Protein AF-A0A820A9I8-F1 (afdb_monomer_lite)

Radius of gyration: 31.49 Å; chains: 1; bounding box: 69×75×96 Å

pLDDT: mean 70.03, std 14.05, range [35.38, 93.06]

Sequence (244 aa):
MVSSTYNSNSTPLSVFRNYHQLVPNSFSSVFLNIISSPTSLTLMNDMDNLLIFNLTPPGFFPPITDTGSVPLITSEEACLLGMYKDQYGINDCILCPTGTKNLGNSSIKCLSGPSCEEELYNLKKFNAFQSFSKNGNILAQTLYVGLSLTKVINETVPMKGEESNYSGIYIFTSKIKSDNLYVSKDQYIQSTSMETVLKIDIDETPFYIKTVQQPIARYAQIIFRTILFTIVCLEIFGVVFLLC

Secondary structure (DSSP, 8-state):
------------S---SS---PPPTTS-S-EEEEEE-SSEEEEEETTS-EEEEEPBPTTEE------SSSSEEPPPEEPPTTEE--S-BSSPPEEPPTT-B--STT--S-B--PPP-SSS--------------TT-EE-SEEEEEEEEEEEEEEE--SSSSPPEEEEEEEEEEE--HHHHEE-HHHHHT------EEEEEEEEEEEEEEEEE--SS-HHHHHHHHHHHHHHHHHHHHHHHHH-

Structure (mmCIF, N/CA/C/O backbone):
data_AF-A0A820A9I8-F1
#
_entry.id   AF-A0A820A9I8-F1
#
loop_
_atom_site.group_PDB
_atom_site.id
_atom_site.type_symbol
_atom_site.label_atom_id
_atom_site.label_alt_id
_atom_site.label_comp_id
_atom_site.label_asym_id
_atom_site.label_entity_id
_atom_site.label_seq_id
_atom_site.pdbx_PDB_ins_code
_atom_site.Cartn_x
_atom_site.Cartn_y
_atom_site.Cartn_z
_atom_site.occupancy
_atom_site.B_iso_or_equiv
_atom_site.auth_seq_id
_atom_site.auth_comp_id
_atom_site.auth_asym_id
_atom_site.auth_atom_id
_atom_site.pdbx_PDB_model_num
ATOM 1 N N . MET A 1 1 ? -26.306 53.604 11.823 1.00 42.06 1 MET A N 1
ATOM 2 C CA . MET A 1 1 ? -26.182 52.380 12.650 1.00 42.06 1 MET A CA 1
ATOM 3 C C . MET A 1 1 ? -27.485 51.619 12.447 1.00 42.06 1 MET A C 1
ATOM 5 O O . MET A 1 1 ? -28.507 52.148 12.835 1.00 42.06 1 MET A O 1
ATOM 9 N N . VAL A 1 2 ? -27.572 50.575 11.626 1.00 40.09 2 VAL A N 1
ATOM 10 C CA . VAL A 1 2 ? -27.029 49.230 11.857 1.00 40.09 2 VAL A CA 1
ATOM 11 C C . VAL A 1 2 ? -26.505 48.667 10.533 1.00 40.09 2 VAL A C 1
ATOM 13 O O . VAL A 1 2 ? -27.246 48.497 9.573 1.00 40.09 2 VAL A O 1
ATOM 16 N N . SER A 1 3 ? -25.200 48.417 10.497 1.00 42.34 3 SER A N 1
ATOM 17 C CA . SER A 1 3 ? -24.522 47.640 9.466 1.00 42.34 3 SER A CA 1
ATOM 18 C C . SER A 1 3 ? -24.405 46.213 9.988 1.00 42.34 3 SER A C 1
ATOM 20 O O . SER A 1 3 ? -23.755 46.004 11.009 1.00 42.34 3 SER A O 1
ATOM 22 N N . SER A 1 4 ? -24.977 45.243 9.285 1.00 42.31 4 SER A N 1
ATOM 23 C CA . SER A 1 4 ? -24.312 43.952 9.086 1.00 42.31 4 SER A CA 1
ATOM 24 C C . SER A 1 4 ? -24.877 43.296 7.832 1.00 42.31 4 SER A C 1
ATOM 26 O O . SER A 1 4 ? -25.853 42.553 7.834 1.00 42.31 4 SER A O 1
ATOM 28 N N . THR A 1 5 ? -24.250 43.635 6.713 1.00 39.62 5 THR A N 1
ATOM 29 C CA . THR A 1 5 ? -24.183 42.799 5.522 1.00 39.62 5 THR A CA 1
ATOM 30 C C . THR A 1 5 ? -23.679 41.420 5.956 1.00 39.62 5 THR A C 1
ATOM 32 O O . THR A 1 5 ? -22.494 41.251 6.242 1.00 39.62 5 THR A O 1
ATOM 35 N N . TYR A 1 6 ? -24.576 40.435 6.045 1.00 35.38 6 TYR A N 1
ATOM 36 C CA . TYR A 1 6 ? -24.199 39.029 6.180 1.00 35.38 6 TYR A CA 1
ATOM 37 C C . TYR A 1 6 ? -23.554 38.584 4.867 1.00 35.38 6 TYR A C 1
ATOM 39 O O . TYR A 1 6 ? -24.211 38.081 3.960 1.00 35.38 6 TYR A O 1
ATOM 47 N N . ASN A 1 7 ? -22.251 38.820 4.749 1.00 38.31 7 ASN A N 1
ATOM 48 C CA . ASN A 1 7 ? -21.443 38.221 3.705 1.00 38.31 7 ASN A CA 1
ATOM 49 C C . ASN A 1 7 ? -21.159 36.773 4.125 1.00 38.31 7 ASN A C 1
ATOM 51 O O . ASN A 1 7 ? -20.200 36.493 4.845 1.00 38.31 7 ASN A O 1
ATOM 55 N N . SER A 1 8 ? -22.067 35.869 3.757 1.00 36.50 8 SER A N 1
ATOM 56 C CA . SER A 1 8 ? -21.919 34.430 3.969 1.00 36.50 8 SER A CA 1
ATOM 57 C C . SER A 1 8 ? -20.862 33.899 3.001 1.00 36.50 8 SER A C 1
ATOM 59 O O . SER A 1 8 ? -21.173 33.356 1.943 1.00 36.50 8 SER A O 1
ATOM 61 N N . ASN A 1 9 ? -19.588 34.083 3.345 1.00 37.53 9 ASN A N 1
ATOM 62 C CA . ASN A 1 9 ? -18.491 33.373 2.697 1.00 37.53 9 ASN A CA 1
ATOM 63 C C . ASN A 1 9 ? -18.489 31.921 3.198 1.00 37.53 9 ASN A C 1
ATOM 65 O O . ASN A 1 9 ? -17.630 31.522 3.981 1.00 37.53 9 ASN A O 1
ATOM 69 N N . SER A 1 10 ? -19.477 31.124 2.785 1.00 45.94 10 SER A N 1
ATOM 70 C CA . SER A 1 10 ? -19.445 29.682 3.003 1.00 45.94 10 SER A CA 1
ATOM 71 C C . SER A 1 10 ? -18.506 29.062 1.975 1.00 45.94 10 SER A C 1
ATOM 73 O O . SER A 1 10 ? -18.832 28.967 0.791 1.00 45.94 10 SER A O 1
ATOM 75 N N . THR A 1 11 ? -17.325 28.641 2.413 1.00 46.56 11 THR A N 1
ATOM 76 C CA . THR A 1 11 ? -16.492 27.738 1.619 1.00 46.56 11 THR A CA 1
ATOM 77 C C . THR A 1 11 ? -17.181 26.374 1.562 1.00 46.56 11 THR A C 1
ATOM 79 O O . THR A 1 11 ? -17.516 25.838 2.623 1.00 46.56 11 THR A O 1
ATOM 82 N N . PRO A 1 12 ? -17.418 25.800 0.372 1.00 43.22 12 PRO A N 1
ATOM 83 C CA . PRO A 1 12 ? -18.022 24.479 0.265 1.00 43.22 12 PRO A CA 1
ATOM 84 C C . PRO A 1 12 ? -17.129 23.443 0.961 1.00 43.22 12 PRO A C 1
ATOM 86 O O . PRO A 1 12 ? -15.943 23.344 0.654 1.00 43.22 12 PRO A O 1
ATOM 89 N N . LEU A 1 13 ? -17.706 22.666 1.886 1.00 46.16 13 LEU A N 1
ATOM 90 C CA . LEU A 1 13 ? -17.025 21.562 2.585 1.00 46.16 13 LEU A CA 1
ATOM 91 C C . LEU A 1 13 ? -16.529 20.476 1.616 1.00 46.16 13 LEU A C 1
ATOM 93 O O . LEU A 1 13 ? -15.596 19.746 1.931 1.00 46.16 13 LEU A O 1
ATOM 97 N N . SER A 1 14 ? -17.137 20.376 0.430 1.00 44.81 14 SER A N 1
ATOM 98 C CA . SER A 1 14 ? -16.640 19.568 -0.683 1.00 44.81 14 SER A CA 1
ATOM 99 C C . SER A 1 14 ? -17.169 20.102 -2.020 1.00 44.81 14 SER A C 1
ATOM 101 O O . SER A 1 14 ? -18.282 20.623 -2.096 1.00 44.81 14 SER A O 1
ATOM 103 N N . VAL A 1 15 ? -16.362 19.998 -3.080 1.00 45.25 15 VAL A N 1
ATOM 104 C CA . VAL A 1 15 ? -16.750 20.338 -4.459 1.00 45.25 15 VAL A CA 1
ATOM 105 C C . VAL A 1 15 ? -16.700 19.058 -5.286 1.00 45.25 15 VAL A C 1
ATOM 107 O O . VAL A 1 15 ? -15.626 18.513 -5.535 1.00 45.25 15 VAL A O 1
ATOM 110 N N . PHE A 1 16 ? -17.863 18.568 -5.711 1.00 45.34 16 PHE A N 1
ATOM 111 C CA . PHE A 1 16 ? -17.977 17.333 -6.484 1.00 45.34 16 PHE A CA 1
ATOM 112 C C . PHE A 1 16 ? -17.624 17.589 -7.954 1.00 45.34 16 PHE A C 1
ATOM 114 O O . PHE A 1 16 ? -18.401 18.199 -8.686 1.00 45.34 16 PHE A O 1
ATOM 121 N N . ARG A 1 17 ? -16.468 17.107 -8.426 1.00 38.94 17 ARG A N 1
ATOM 122 C CA . ARG A 1 17 ? -16.218 16.965 -9.871 1.00 38.94 17 ARG A CA 1
ATOM 123 C C . ARG A 1 17 ? -16.546 15.535 -10.284 1.00 38.94 17 ARG A C 1
ATOM 125 O O . ARG A 1 17 ? -15.796 14.636 -9.929 1.00 38.94 17 ARG A O 1
ATOM 132 N N . ASN A 1 18 ? -17.641 15.350 -11.029 1.00 40.25 18 ASN A N 1
ATOM 133 C CA . ASN A 1 18 ? -18.050 14.073 -11.637 1.00 40.25 18 ASN A CA 1
ATOM 134 C C . ASN A 1 18 ? -17.952 12.876 -10.676 1.00 40.25 18 ASN A C 1
ATOM 136 O O . ASN A 1 18 ? -17.294 11.879 -10.966 1.00 40.25 18 ASN A O 1
ATOM 140 N N . TYR A 1 19 ? -18.570 13.011 -9.504 1.00 51.41 19 TYR A N 1
ATOM 141 C CA . TYR A 1 19 ? -18.550 11.979 -8.478 1.00 51.41 19 TYR A CA 1
ATOM 142 C C . TYR A 1 19 ? -19.792 11.094 -8.598 1.00 51.41 19 TYR A C 1
ATOM 144 O O . TYR A 1 19 ? -20.917 11.592 -8.598 1.00 51.41 19 TYR A O 1
ATOM 152 N N . HIS A 1 20 ? -19.574 9.786 -8.703 1.00 57.06 20 HIS A N 1
ATOM 153 C CA . HIS A 1 20 ? -20.626 8.778 -8.726 1.00 57.06 20 HIS A CA 1
ATOM 154 C C . HIS A 1 20 ? -20.488 7.921 -7.471 1.00 57.06 20 HIS A C 1
ATOM 156 O O . HIS A 1 20 ? -19.528 7.167 -7.349 1.00 57.06 20 HIS A O 1
ATOM 162 N N . GLN A 1 21 ? -21.442 8.040 -6.549 1.00 63.78 21 GLN A N 1
ATOM 163 C CA . GLN A 1 21 ? -21.542 7.158 -5.390 1.00 63.78 21 GLN A CA 1
ATOM 164 C C . GLN A 1 21 ? -22.831 6.355 -5.486 1.00 63.78 21 GLN A C 1
ATOM 166 O O . GLN A 1 21 ? -23.902 6.903 -5.747 1.00 63.78 21 GLN A O 1
ATOM 171 N N . LEU A 1 22 ? -22.702 5.041 -5.326 1.00 65.38 22 LEU A N 1
ATOM 172 C CA . LEU A 1 22 ? -23.830 4.124 -5.381 1.00 65.38 22 LEU A CA 1
ATOM 173 C C . LEU A 1 22 ? -24.639 4.254 -4.091 1.00 65.38 22 LEU A C 1
ATOM 175 O O . LEU A 1 22 ? -24.118 4.031 -3.004 1.00 65.38 22 LEU A O 1
ATOM 179 N N . VAL A 1 23 ? -25.906 4.627 -4.227 1.00 71.00 23 VAL A N 1
ATOM 180 C CA . VAL A 1 23 ? -26.868 4.690 -3.123 1.00 71.00 23 VAL A CA 1
ATOM 181 C C . VAL A 1 23 ? -27.483 3.291 -2.952 1.00 71.00 23 VAL A C 1
ATOM 183 O O . VAL A 1 23 ? -27.721 2.618 -3.957 1.00 71.00 23 VAL A O 1
ATOM 186 N N . PRO A 1 24 ? -27.701 2.807 -1.718 1.00 72.25 24 PRO A N 1
ATOM 187 C CA . PRO A 1 24 ? -28.187 1.455 -1.483 1.00 72.25 24 PRO A CA 1
ATOM 188 C C . PRO A 1 24 ? -29.621 1.306 -1.984 1.00 72.25 24 PRO A C 1
ATOM 190 O O . PRO A 1 24 ? -30.413 2.241 -1.917 1.00 72.25 24 PRO A O 1
ATOM 193 N N . ASN A 1 25 ? -29.964 0.107 -2.452 1.00 74.75 25 ASN A N 1
ATOM 194 C CA . ASN A 1 25 ? -31.258 -0.167 -3.087 1.00 74.75 25 ASN A CA 1
ATOM 195 C C . ASN A 1 25 ? -32.458 0.030 -2.144 1.00 74.75 25 ASN A C 1
ATOM 197 O O . ASN A 1 25 ? -33.571 0.251 -2.613 1.00 74.75 25 ASN A O 1
ATOM 201 N N . SER A 1 26 ? -32.247 -0.062 -0.829 1.00 73.00 26 SER A N 1
ATOM 202 C CA . SER A 1 26 ? -33.253 0.234 0.201 1.00 73.00 26 SER A CA 1
ATOM 203 C C . SER A 1 26 ? -33.555 1.729 0.345 1.00 73.00 26 SER A C 1
ATOM 205 O O . SER A 1 26 ? -34.554 2.115 0.958 1.00 73.00 26 SER A O 1
ATOM 207 N N . PHE A 1 27 ? -32.711 2.587 -0.226 1.00 77.19 27 PHE A N 1
ATOM 208 C CA . PHE A 1 27 ? -32.867 4.026 -0.199 1.00 77.19 27 PHE A CA 1
ATOM 209 C C . PHE A 1 27 ? -33.408 4.510 -1.548 1.00 77.19 27 PHE A C 1
ATOM 211 O O . PHE A 1 27 ? -32.765 4.361 -2.585 1.00 77.19 27 PHE A O 1
ATOM 218 N N . SER A 1 28 ? -34.613 5.089 -1.529 1.00 76.88 28 SER A N 1
ATOM 219 C CA . SER A 1 28 ? -35.263 5.642 -2.722 1.00 76.88 28 SER A CA 1
ATOM 220 C C . SER A 1 28 ? -34.356 6.634 -3.451 1.00 76.88 28 SER A C 1
ATOM 222 O O . SER A 1 28 ? -33.672 7.452 -2.833 1.00 76.88 28 SER A O 1
ATOM 224 N N . SER A 1 29 ? -34.394 6.585 -4.782 1.00 71.06 29 SER A N 1
ATOM 225 C CA . SER A 1 29 ? -33.705 7.538 -5.654 1.00 71.06 29 SER A CA 1
ATOM 226 C C . SER A 1 29 ? -34.349 8.931 -5.660 1.00 71.06 29 SER A C 1
ATOM 228 O O . SER A 1 29 ? -33.821 9.839 -6.303 1.00 71.06 29 SER A O 1
ATOM 230 N N . VAL A 1 30 ? -35.501 9.104 -5.002 1.00 71.69 30 VAL A N 1
ATOM 231 C CA . VAL A 1 30 ? -36.214 10.381 -4.890 1.00 71.69 30 VAL A CA 1
ATOM 232 C C . VAL A 1 30 ? -35.838 11.055 -3.571 1.00 71.69 30 VAL A C 1
ATOM 234 O O . VAL A 1 30 ? -36.234 10.624 -2.491 1.00 71.69 30 VAL A O 1
ATOM 237 N N . PHE A 1 31 ? -35.062 12.135 -3.660 1.00 72.81 31 PHE A N 1
ATOM 238 C CA . PHE A 1 31 ? -34.602 12.897 -2.499 1.00 72.81 31 PHE A CA 1
ATOM 239 C C . PHE A 1 31 ? -35.574 14.031 -2.177 1.00 72.81 31 PHE A C 1
ATOM 241 O O . PHE A 1 31 ? -35.897 14.838 -3.048 1.00 72.81 31 PHE A O 1
ATOM 248 N N . LEU A 1 32 ? -35.998 14.123 -0.917 1.00 69.06 32 LEU A N 1
ATOM 249 C CA . LEU A 1 32 ? -36.816 15.232 -0.430 1.00 69.06 32 LEU A CA 1
ATOM 250 C C . LEU A 1 32 ? -35.968 16.357 0.156 1.00 69.06 32 LEU A C 1
ATOM 252 O O . LEU A 1 32 ? -36.308 17.527 -0.010 1.00 69.06 32 LEU A O 1
ATOM 256 N N . ASN A 1 33 ? -34.888 16.022 0.870 1.00 72.56 33 ASN A N 1
ATOM 257 C CA . ASN A 1 33 ? -34.093 17.029 1.563 1.00 72.56 33 ASN A CA 1
ATOM 258 C C . ASN A 1 33 ? -32.618 16.638 1.706 1.00 72.56 33 ASN A C 1
ATOM 260 O O . ASN A 1 33 ? -32.276 15.462 1.842 1.00 72.56 33 ASN A O 1
ATOM 264 N N . ILE A 1 34 ? -31.755 17.654 1.707 1.00 77.31 34 ILE A N 1
ATOM 265 C CA . ILE A 1 34 ? -30.311 17.546 1.906 1.00 77.31 34 ILE A CA 1
ATOM 266 C C . ILE A 1 34 ? -29.934 18.517 3.018 1.00 77.31 34 ILE A C 1
ATOM 268 O O . ILE A 1 34 ? -30.058 19.731 2.867 1.00 77.31 34 ILE A O 1
ATOM 272 N N . ILE A 1 35 ? -29.456 17.981 4.134 1.00 76.44 35 ILE A N 1
ATOM 273 C CA . ILE A 1 35 ? -29.061 18.762 5.302 1.00 76.44 35 ILE A CA 1
ATOM 274 C C . ILE A 1 35 ? -27.567 18.551 5.516 1.00 76.44 35 ILE A C 1
ATOM 276 O O . ILE A 1 35 ? -27.125 17.448 5.822 1.00 76.44 35 ILE A O 1
ATOM 280 N N . SER A 1 36 ? -26.780 19.612 5.355 1.00 75.56 36 SER A N 1
ATOM 281 C CA . SER A 1 36 ? -25.336 19.583 5.600 1.00 75.56 36 SER A CA 1
ATOM 282 C C . SER A 1 36 ? -25.018 20.198 6.958 1.00 75.56 36 SER A C 1
ATOM 284 O O . SER A 1 36 ? -25.522 21.266 7.300 1.00 75.56 36 SER A O 1
ATOM 286 N N . SER A 1 37 ? -24.125 19.554 7.699 1.00 75.31 37 SER A N 1
ATOM 287 C CA . SER A 1 37 ? -23.500 20.070 8.914 1.00 75.31 37 SER A CA 1
AT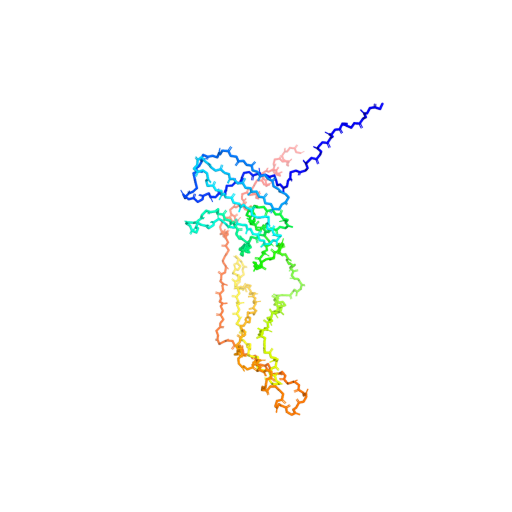OM 288 C C . SER A 1 37 ? -21.970 20.116 8.741 1.00 75.31 37 SER A C 1
ATOM 290 O O . SER A 1 37 ? -21.454 19.620 7.736 1.00 75.31 37 SER A O 1
ATOM 292 N N . PRO A 1 38 ? -21.213 20.694 9.693 1.00 75.62 38 PRO A N 1
ATOM 293 C CA . PRO A 1 38 ? -19.749 20.679 9.644 1.00 75.62 38 PRO A CA 1
ATOM 294 C C . PRO A 1 38 ? -19.125 19.275 9.692 1.00 75.62 38 PRO A C 1
ATOM 296 O O . PRO A 1 38 ? -17.986 19.105 9.269 1.00 75.62 38 PRO A O 1
ATOM 299 N N . THR A 1 39 ? -19.842 18.281 10.224 1.00 77.56 39 THR A N 1
ATOM 300 C CA . THR A 1 39 ? -19.315 16.928 10.480 1.00 77.56 39 THR A CA 1
ATOM 301 C C . THR A 1 39 ? -20.074 15.829 9.746 1.00 77.56 39 THR A C 1
ATOM 303 O O . THR A 1 39 ? -19.662 14.672 9.790 1.00 77.56 39 THR A O 1
ATOM 306 N N . SER A 1 40 ? -21.189 16.155 9.096 1.00 82.19 40 SER A N 1
ATOM 307 C CA . SER A 1 40 ? -22.026 15.168 8.424 1.00 82.19 40 SER A CA 1
ATOM 308 C C . SER A 1 40 ? -22.861 15.765 7.297 1.00 82.19 40 SER A C 1
ATOM 310 O O . SER A 1 40 ? -23.175 16.955 7.289 1.00 82.19 40 SER A O 1
ATOM 312 N N . LEU A 1 41 ? -23.256 14.912 6.360 1.00 82.81 41 LEU A N 1
ATOM 313 C CA . LEU A 1 41 ? -24.259 15.200 5.345 1.00 82.81 41 LEU A CA 1
ATOM 314 C C . LEU A 1 41 ? -25.402 14.202 5.502 1.00 82.81 41 LEU A C 1
ATOM 316 O O . LEU A 1 41 ? -25.183 13.000 5.417 1.00 82.81 41 LEU A O 1
ATOM 320 N N . THR A 1 42 ? -26.618 14.696 5.682 1.00 83.69 42 THR A N 1
ATOM 321 C CA . THR A 1 42 ? -27.816 13.868 5.787 1.00 83.69 42 THR A CA 1
ATOM 322 C C . THR A 1 42 ? -28.677 14.039 4.546 1.00 83.69 42 THR A C 1
ATOM 324 O O . THR A 1 42 ? -29.014 15.159 4.160 1.00 83.69 42 THR A O 1
ATOM 327 N N . LEU A 1 43 ? -29.066 12.921 3.945 1.00 83.75 43 LEU A N 1
ATOM 328 C CA . LEU A 1 43 ? -30.047 12.841 2.874 1.00 83.75 43 LEU A CA 1
ATOM 329 C C . LEU A 1 43 ? -31.332 12.229 3.426 1.00 83.75 43 LEU A C 1
ATOM 331 O O . LEU A 1 43 ? -31.285 11.220 4.128 1.00 83.75 43 LEU A O 1
ATOM 335 N N . MET A 1 44 ? -32.470 12.827 3.086 1.00 81.94 44 MET A N 1
ATOM 336 C CA . MET A 1 44 ? -33.797 12.299 3.393 1.00 81.94 44 MET A CA 1
ATOM 337 C C . MET A 1 44 ? -34.531 12.008 2.092 1.00 81.94 44 MET A C 1
ATOM 339 O O . MET A 1 44 ? -34.558 12.860 1.196 1.00 81.94 44 MET A O 1
ATOM 343 N N . ASN A 1 45 ? -35.111 10.819 1.981 1.00 83.25 45 ASN A N 1
ATOM 344 C CA . ASN A 1 45 ? -35.907 10.439 0.818 1.00 83.25 45 ASN A CA 1
ATOM 345 C C . ASN A 1 45 ? -37.415 10.580 1.066 1.00 83.25 45 ASN A C 1
ATOM 347 O O . ASN A 1 45 ? -37.845 11.001 2.136 1.00 83.25 45 ASN A O 1
ATOM 351 N N . ASP A 1 46 ? -38.208 10.252 0.050 1.00 82.19 46 ASP A N 1
ATOM 352 C CA . ASP A 1 46 ? -39.674 10.319 0.037 1.00 82.19 46 ASP A CA 1
ATOM 353 C C . ASP A 1 46 ? -40.388 9.276 0.902 1.00 82.19 46 ASP A C 1
ATOM 355 O O . ASP A 1 46 ? -41.592 9.380 1.119 1.00 82.19 46 ASP A O 1
ATOM 359 N N . MET A 1 47 ? -39.644 8.306 1.432 1.00 84.19 47 MET A N 1
ATOM 360 C CA . MET A 1 47 ? -40.136 7.295 2.367 1.00 84.19 47 MET A CA 1
ATOM 361 C C . MET A 1 47 ? -39.726 7.595 3.819 1.00 84.19 47 MET A C 1
ATOM 363 O O . MET A 1 47 ? -39.714 6.686 4.644 1.00 84.19 47 MET A O 1
ATOM 367 N N . ASP A 1 48 ? -39.335 8.839 4.116 1.00 81.50 48 ASP A N 1
ATOM 368 C CA . ASP A 1 48 ? -38.800 9.288 5.411 1.00 81.50 48 ASP A CA 1
ATOM 369 C C . ASP A 1 48 ? -37.536 8.532 5.878 1.00 81.50 48 ASP A C 1
ATOM 371 O O . ASP A 1 48 ? -37.132 8.622 7.041 1.00 81.50 48 ASP A O 1
ATOM 375 N N . ASN A 1 49 ? -36.848 7.818 4.977 1.00 85.38 49 ASN A N 1
ATOM 376 C CA . ASN A 1 49 ? -35.575 7.191 5.312 1.00 85.38 49 ASN A CA 1
ATOM 377 C C . ASN A 1 49 ? -34.459 8.234 5.300 1.00 85.38 49 ASN A C 1
ATOM 379 O O . ASN A 1 49 ? -34.384 9.101 4.423 1.00 85.38 49 ASN A O 1
ATOM 383 N N . LEU A 1 50 ? -33.540 8.089 6.252 1.00 85.56 50 LEU A N 1
ATOM 384 C CA . LEU A 1 50 ? -32.390 8.966 6.426 1.00 85.56 50 LEU A CA 1
ATOM 385 C C . LEU A 1 50 ? -31.091 8.220 6.119 1.00 85.56 50 LEU A C 1
ATOM 387 O O . LEU A 1 50 ? -30.863 7.128 6.640 1.00 85.56 50 LEU A O 1
ATOM 391 N N . LEU A 1 51 ? -30.236 8.841 5.309 1.00 84.12 51 LEU A N 1
ATOM 392 C CA . LEU A 1 51 ? -28.868 8.417 5.029 1.00 84.12 51 LEU A CA 1
ATOM 393 C C . LEU A 1 51 ? -27.913 9.498 5.524 1.00 84.12 51 LEU A C 1
ATOM 395 O O . LEU A 1 51 ? -27.955 10.628 5.048 1.00 84.12 51 LEU A O 1
ATOM 399 N N . ILE A 1 52 ? -27.060 9.155 6.480 1.00 85.62 52 ILE A N 1
ATOM 400 C CA . ILE A 1 52 ? -26.134 10.076 7.130 1.00 85.62 52 ILE A CA 1
ATOM 401 C C . ILE A 1 52 ? -24.706 9.685 6.748 1.00 85.62 52 ILE A C 1
ATOM 403 O O . ILE A 1 52 ? -24.197 8.645 7.166 1.00 85.62 52 ILE A O 1
ATOM 407 N N . PHE A 1 53 ? -24.050 10.550 5.980 1.00 85.38 53 PHE A N 1
ATOM 408 C CA . PHE A 1 53 ? -22.622 10.493 5.704 1.00 85.38 53 PHE A CA 1
ATOM 409 C C . PHE A 1 53 ? -21.863 11.216 6.802 1.00 85.38 53 PHE A C 1
ATOM 411 O O . PHE A 1 53 ? -22.037 12.422 6.986 1.00 85.38 53 PHE A O 1
ATOM 418 N N . ASN A 1 54 ? -20.982 10.508 7.491 1.00 87.12 54 ASN A N 1
ATOM 419 C CA . ASN A 1 54 ? -20.051 11.131 8.421 1.00 87.12 54 ASN A CA 1
ATOM 420 C C . ASN A 1 54 ? -18.796 11.588 7.676 1.00 87.12 54 ASN A C 1
ATOM 422 O O . ASN A 1 54 ? -18.316 10.912 6.764 1.00 87.12 54 ASN A O 1
ATOM 426 N N . LEU A 1 55 ? -18.270 12.753 8.057 1.00 86.12 55 LEU A N 1
ATOM 427 C CA . LEU A 1 55 ? -17.009 13.253 7.524 1.00 86.12 55 LEU A CA 1
ATOM 428 C C . LEU A 1 55 ? -15.883 12.308 7.950 1.00 86.12 55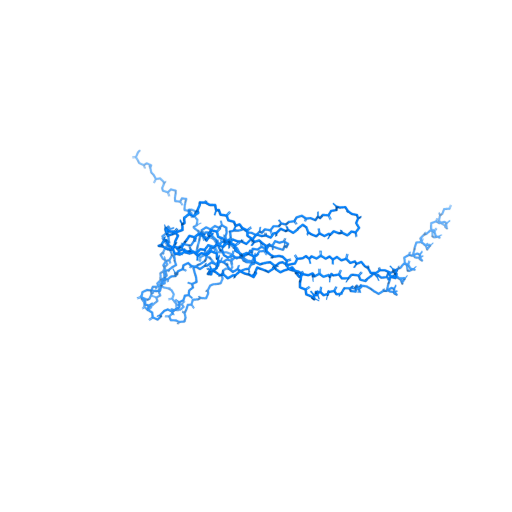 LEU A C 1
ATOM 430 O O . LEU A 1 55 ? -15.708 12.077 9.144 1.00 86.12 55 LEU A O 1
ATOM 434 N N . THR A 1 56 ? -15.104 11.800 6.999 1.00 88.75 56 THR A N 1
ATOM 435 C CA . THR A 1 56 ? -13.988 10.904 7.313 1.00 88.75 56 THR A CA 1
ATOM 436 C C . THR A 1 56 ? -12.652 11.642 7.231 1.00 88.75 56 THR A C 1
ATOM 438 O O . THR A 1 56 ? -12.514 12.586 6.435 1.00 88.75 56 THR A O 1
ATOM 441 N N . PRO A 1 57 ? -11.652 11.244 8.037 1.00 90.06 57 PRO A N 1
ATOM 442 C CA . PRO A 1 57 ? -10.316 11.819 7.976 1.00 90.06 57 PRO A CA 1
ATOM 443 C C . PRO A 1 57 ? -9.562 11.422 6.694 1.00 90.06 57 PRO A C 1
ATOM 445 O O . PRO A 1 57 ? -9.958 10.487 5.988 1.00 90.06 57 PRO A O 1
ATOM 448 N N . PRO A 1 58 ? -8.448 12.113 6.382 1.00 88.12 58 PRO A N 1
ATOM 449 C CA . PRO A 1 58 ? -7.522 11.691 5.337 1.00 88.12 58 PRO A CA 1
ATOM 450 C C . PRO A 1 58 ? -7.148 10.210 5.478 1.00 88.12 58 PRO A C 1
ATOM 452 O O . PRO A 1 58 ? -6.909 9.724 6.582 1.00 88.12 58 PRO A O 1
ATOM 455 N N . GLY A 1 59 ? -7.074 9.500 4.353 1.00 83.94 59 GLY A N 1
ATOM 456 C CA . GLY A 1 59 ? -6.803 8.063 4.307 1.00 83.94 59 GLY A CA 1
ATOM 457 C C . GLY A 1 59 ? -8.037 7.173 4.488 1.00 83.94 59 GLY A C 1
ATOM 458 O O . GLY A 1 59 ? -7.898 5.956 4.365 1.00 83.94 59 GLY A O 1
ATOM 459 N N . PHE A 1 60 ? -9.219 7.754 4.729 1.00 89.25 60 PHE A N 1
ATOM 460 C CA . PHE A 1 60 ? -10.473 7.024 4.924 1.00 89.25 60 PHE A CA 1
ATOM 461 C C . PHE A 1 60 ? -11.610 7.576 4.062 1.00 89.25 60 PHE A C 1
ATOM 463 O O . PHE A 1 60 ? -11.685 8.778 3.799 1.00 89.25 60 PHE A O 1
ATOM 470 N N . PHE A 1 61 ? -12.553 6.725 3.685 1.00 87.81 61 PHE A N 1
ATOM 471 C CA . PHE A 1 61 ? -13.795 7.090 3.010 1.00 87.81 61 PHE A CA 1
ATOM 472 C C . PHE A 1 61 ? -15.008 6.517 3.759 1.00 87.81 61 PHE A C 1
ATOM 474 O O . PHE A 1 61 ? -14.833 5.584 4.540 1.00 87.81 61 PHE A O 1
ATOM 481 N N . PRO A 1 62 ? -16.219 7.077 3.581 1.00 87.19 62 PRO A N 1
ATOM 482 C CA . PRO A 1 62 ? -17.440 6.529 4.163 1.00 87.19 62 PRO A CA 1
ATOM 483 C C . PRO A 1 62 ? -18.135 5.565 3.180 1.00 87.19 62 PRO A C 1
ATOM 485 O O . PRO A 1 62 ? -18.936 6.023 2.353 1.00 87.19 62 PRO A O 1
ATOM 488 N N . PRO A 1 63 ? -17.858 4.244 3.212 1.00 86.38 63 PRO A N 1
ATOM 489 C CA . PRO A 1 63 ? -18.631 3.267 2.457 1.00 86.38 63 PRO A CA 1
ATOM 490 C C . PRO A 1 63 ? -20.104 3.332 2.845 1.00 86.38 63 PRO A C 1
ATOM 492 O O . PRO A 1 63 ? -20.466 3.550 4.006 1.00 86.38 63 PRO A O 1
ATOM 495 N N . ILE A 1 64 ? -20.962 3.084 1.860 1.00 78.50 64 ILE A N 1
ATOM 496 C CA . ILE A 1 64 ? -22.376 2.874 2.125 1.00 78.50 64 ILE A CA 1
ATOM 497 C C . ILE A 1 64 ? -22.626 1.374 2.208 1.00 78.50 64 ILE A C 1
ATOM 499 O O . ILE A 1 64 ? -22.525 0.657 1.214 1.00 78.50 64 ILE A O 1
ATOM 503 N N . THR A 1 65 ? -22.958 0.910 3.405 1.00 73.50 65 THR A N 1
ATOM 504 C CA . THR A 1 65 ? -23.366 -0.465 3.679 1.00 73.50 65 THR A CA 1
ATOM 505 C C . THR A 1 65 ? -24.831 -0.470 4.076 1.00 73.50 65 THR A C 1
ATOM 507 O O . THR A 1 65 ? -25.235 0.279 4.956 1.00 73.50 65 THR A O 1
ATOM 510 N N . ASP A 1 66 ? -25.640 -1.294 3.410 1.00 73.50 66 ASP A N 1
ATOM 511 C CA . ASP A 1 66 ? -27.048 -1.470 3.762 1.00 73.50 66 ASP A CA 1
ATOM 512 C C . ASP A 1 66 ? -27.169 -2.479 4.907 1.00 73.50 66 ASP A C 1
ATOM 514 O O . ASP A 1 66 ? -26.918 -3.672 4.732 1.00 73.50 66 ASP A O 1
ATOM 518 N N . THR A 1 67 ? -27.522 -1.994 6.094 1.00 69.31 67 THR A N 1
ATOM 519 C CA . THR A 1 67 ? -27.733 -2.827 7.283 1.00 69.31 67 THR A CA 1
ATOM 520 C C . THR A 1 67 ? -29.187 -3.280 7.434 1.00 69.31 67 THR A C 1
ATOM 522 O O . THR A 1 67 ? -29.507 -3.967 8.402 1.00 69.31 67 THR A O 1
ATOM 525 N N . GLY A 1 68 ? -30.079 -2.895 6.510 1.00 69.06 68 GLY A N 1
ATOM 526 C CA . GLY A 1 68 ? -31.521 -3.144 6.597 1.00 69.06 68 GLY A CA 1
ATOM 527 C C . GLY A 1 68 ? -32.224 -2.354 7.707 1.00 69.06 68 GLY A C 1
ATOM 528 O O . GLY A 1 68 ? -33.382 -2.623 8.019 1.00 69.06 68 GLY A O 1
ATOM 529 N N . SER A 1 69 ? -31.529 -1.394 8.319 1.00 67.88 69 SER A N 1
ATOM 530 C CA . SER A 1 69 ? -32.002 -0.577 9.434 1.00 67.88 69 SER A CA 1
ATOM 531 C C . SER A 1 69 ? -31.816 0.910 9.129 1.00 67.88 69 SER A C 1
ATOM 533 O O . SER A 1 69 ? -30.828 1.318 8.525 1.00 67.88 69 SER A O 1
ATOM 535 N N . VAL A 1 70 ? -32.798 1.718 9.537 1.00 74.88 70 VAL A N 1
ATOM 536 C CA . VAL A 1 70 ? -32.857 3.167 9.294 1.00 74.88 70 VAL A CA 1
ATOM 537 C C . VAL A 1 70 ? -32.765 3.891 10.648 1.00 74.88 70 VAL A C 1
ATOM 539 O O . VAL A 1 70 ? -33.428 3.452 11.591 1.00 74.88 70 VAL A O 1
ATOM 542 N N . PRO A 1 71 ? -31.983 4.983 10.787 1.00 75.38 71 PRO A N 1
ATOM 543 C CA . PRO A 1 71 ? -31.190 5.657 9.753 1.00 75.38 71 PRO A CA 1
ATOM 544 C C . PRO A 1 71 ? -29.958 4.856 9.321 1.00 75.38 71 PRO A C 1
ATOM 546 O O . PRO A 1 71 ? -29.314 4.206 10.143 1.00 75.38 71 PRO A O 1
ATOM 549 N N . LEU A 1 72 ? -29.605 4.959 8.037 1.00 80.38 72 LEU A N 1
ATOM 550 C CA . LEU A 1 72 ? -28.372 4.388 7.515 1.00 80.38 72 LEU A CA 1
ATOM 551 C C . LEU A 1 72 ? -27.222 5.356 7.781 1.00 80.38 72 LEU A C 1
ATOM 553 O O . LEU A 1 72 ? -27.274 6.513 7.368 1.00 80.38 72 LEU A O 1
ATOM 557 N N . ILE A 1 73 ? -26.195 4.897 8.486 1.00 81.50 73 ILE A N 1
ATOM 558 C CA . ILE A 1 73 ? -25.072 5.737 8.907 1.00 81.50 73 ILE A CA 1
ATOM 559 C C . ILE A 1 73 ? -23.789 5.125 8.366 1.00 81.50 73 ILE A C 1
ATOM 561 O O . ILE A 1 73 ? -23.492 3.963 8.636 1.00 81.50 73 ILE A O 1
ATOM 565 N N . THR A 1 74 ? -23.011 5.908 7.623 1.00 82.94 74 THR A N 1
ATOM 566 C CA . THR A 1 74 ? -21.729 5.439 7.089 1.00 82.94 74 THR A CA 1
ATOM 567 C C . THR A 1 74 ? -20.669 5.377 8.188 1.00 82.94 74 THR A C 1
ATOM 569 O O . THR A 1 74 ? -20.508 6.334 8.958 1.00 82.94 74 THR A O 1
ATOM 572 N N . SER A 1 75 ? -19.897 4.294 8.221 1.00 84.56 75 SER A N 1
ATOM 573 C CA . SER A 1 75 ? -18.678 4.168 9.029 1.00 84.56 75 SER A CA 1
ATOM 574 C C . SER A 1 75 ? -17.438 4.504 8.206 1.00 84.56 75 SER A C 1
ATOM 576 O O . SER A 1 75 ? -17.503 4.497 6.987 1.00 84.56 75 SER A O 1
ATOM 578 N N . GLU A 1 76 ? -16.306 4.771 8.850 1.00 89.62 76 GLU A N 1
ATOM 579 C CA . GLU A 1 76 ? -15.036 5.028 8.161 1.00 89.62 76 GLU A CA 1
ATOM 580 C C . GLU A 1 76 ? -14.380 3.722 7.691 1.00 89.62 76 GLU A C 1
ATOM 582 O O . GLU A 1 76 ? -14.261 2.770 8.462 1.00 89.62 76 GLU A O 1
ATOM 587 N N . GLU A 1 77 ? -13.892 3.694 6.452 1.00 88.38 77 GLU A N 1
ATOM 588 C CA . GLU A 1 77 ? -13.102 2.592 5.900 1.00 88.38 77 GLU A CA 1
ATOM 589 C C . GLU A 1 77 ? -11.828 3.120 5.237 1.00 88.38 77 GLU A C 1
ATOM 591 O O . GLU A 1 77 ? -11.807 4.206 4.661 1.00 88.38 77 GLU A O 1
ATOM 596 N N . ALA A 1 78 ? -10.724 2.385 5.365 1.00 88.75 78 ALA A N 1
ATOM 597 C CA . ALA A 1 78 ? -9.422 2.834 4.883 1.00 88.75 78 ALA A CA 1
ATOM 598 C C . ALA A 1 78 ? -9.313 2.749 3.354 1.00 88.75 78 ALA A C 1
ATOM 600 O O . ALA A 1 78 ? -9.760 1.781 2.740 1.00 88.75 78 ALA A O 1
ATOM 601 N N . CYS A 1 79 ? -8.617 3.712 2.743 1.00 82.44 79 CYS A N 1
ATOM 602 C CA . CYS A 1 79 ? -8.306 3.662 1.318 1.00 82.44 79 CYS A CA 1
ATOM 603 C C . CYS A 1 79 ? -7.563 2.370 0.949 1.00 82.44 79 CYS A C 1
ATOM 605 O O . CYS A 1 79 ? -6.585 1.972 1.597 1.00 82.44 79 CYS A O 1
ATOM 607 N N . LEU A 1 80 ? -7.999 1.758 -0.151 1.00 80.44 80 LEU A N 1
ATOM 608 C CA . LEU A 1 80 ? -7.381 0.565 -0.716 1.00 80.44 80 LEU A CA 1
ATOM 609 C C . LEU A 1 80 ? -5.974 0.849 -1.270 1.00 80.44 80 LEU A C 1
ATOM 611 O O . LEU A 1 80 ? -5.580 1.986 -1.540 1.00 80.44 80 LEU A O 1
ATOM 615 N N . LEU A 1 81 ? -5.209 -0.225 -1.471 1.00 73.44 81 LEU A N 1
ATOM 616 C CA . LEU A 1 81 ? -3.890 -0.186 -2.104 1.00 73.44 81 LEU A CA 1
ATOM 617 C C . LEU A 1 81 ? -3.943 0.530 -3.459 1.00 73.44 81 LEU A C 1
ATOM 619 O O . LEU A 1 81 ? -4.753 0.199 -4.320 1.00 73.44 81 LEU A O 1
ATOM 623 N N . GLY A 1 82 ? -3.034 1.483 -3.666 1.00 67.56 82 GLY A N 1
ATOM 624 C CA . GLY A 1 82 ? -3.006 2.292 -4.886 1.00 67.56 82 GLY A CA 1
ATOM 625 C C . GLY A 1 82 ? -4.034 3.426 -4.933 1.00 67.56 82 GLY A C 1
ATOM 626 O O . GLY A 1 82 ? -4.056 4.139 -5.931 1.00 67.56 82 GLY A O 1
ATOM 627 N N . MET A 1 83 ? -4.825 3.636 -3.877 1.00 78.00 83 MET A N 1
ATOM 628 C CA . MET A 1 83 ? -5.716 4.787 -3.720 1.00 78.00 83 MET A CA 1
ATOM 629 C C . MET A 1 83 ? -5.283 5.641 -2.526 1.00 78.00 83 MET A C 1
ATOM 631 O O . MET A 1 83 ? -4.614 5.155 -1.618 1.00 78.00 83 MET A O 1
ATOM 635 N N . TYR A 1 84 ? -5.618 6.925 -2.518 1.00 82.75 84 TYR A N 1
ATOM 636 C CA . TYR A 1 84 ? -5.278 7.862 -1.452 1.00 82.75 84 TYR A CA 1
ATOM 637 C C . TYR A 1 84 ? -6.382 8.905 -1.260 1.00 82.75 84 TYR A C 1
ATOM 639 O O . TYR A 1 84 ? -7.192 9.153 -2.153 1.00 82.75 84 TYR A O 1
ATOM 647 N N . LYS A 1 85 ? -6.394 9.529 -0.083 1.00 85.50 85 LYS A N 1
ATOM 648 C CA . LYS A 1 85 ? -7.205 10.706 0.227 1.00 85.50 85 LYS A CA 1
ATOM 649 C C . LYS A 1 85 ? -6.419 11.567 1.202 1.00 85.50 85 LYS A C 1
ATOM 651 O O . LYS A 1 85 ? -6.035 11.096 2.269 1.00 85.50 85 LYS A O 1
ATOM 656 N N . ASP A 1 86 ? -6.149 12.802 0.822 1.00 83.69 86 ASP A N 1
ATOM 657 C CA . ASP A 1 86 ? -5.263 13.719 1.542 1.00 83.69 86 ASP A CA 1
ATOM 658 C C . ASP A 1 86 ? -6.012 14.778 2.365 1.00 83.69 86 ASP A C 1
ATOM 660 O O . ASP A 1 86 ? -5.394 15.504 3.142 1.00 83.69 86 ASP A O 1
ATOM 664 N N . GLN A 1 87 ? -7.339 14.829 2.243 1.00 83.06 87 GLN A N 1
ATOM 665 C CA . GLN A 1 87 ? -8.212 15.795 2.908 1.00 83.06 87 GLN A CA 1
ATOM 666 C C . GLN A 1 87 ? -9.408 15.124 3.594 1.00 83.06 87 GLN A C 1
ATOM 668 O O . GLN A 1 87 ? -9.799 14.008 3.249 1.00 83.06 87 GLN A O 1
ATOM 673 N N . TYR A 1 88 ? -9.995 15.825 4.566 1.00 85.75 88 TYR A N 1
ATOM 674 C CA . TYR A 1 88 ? -11.265 15.426 5.170 1.00 85.75 88 TYR A CA 1
ATOM 675 C C . TYR A 1 88 ? -12.397 15.535 4.150 1.00 85.75 88 TYR A C 1
ATOM 677 O O . TYR A 1 88 ? -12.401 16.438 3.314 1.00 85.75 88 TYR A O 1
ATOM 685 N N . GLY A 1 89 ? -13.383 14.649 4.241 1.00 82.31 89 GLY A N 1
ATOM 686 C CA . GLY A 1 89 ? -14.575 14.756 3.405 1.00 82.31 89 GLY A CA 1
ATOM 687 C C . GLY A 1 89 ? -15.420 13.497 3.405 1.00 82.31 89 GLY A C 1
ATOM 688 O O . GLY A 1 89 ? -15.045 12.487 3.991 1.00 82.31 89 GLY A O 1
ATOM 689 N N . ILE A 1 90 ? -16.544 13.547 2.700 1.00 79.06 90 ILE A N 1
ATOM 690 C CA . ILE A 1 90 ? -17.454 12.402 2.527 1.00 79.06 90 ILE A CA 1
ATOM 691 C C . ILE A 1 90 ? -17.218 11.632 1.220 1.00 79.06 90 ILE A C 1
ATOM 693 O O . ILE A 1 90 ? -17.944 10.700 0.897 1.00 79.06 90 ILE A O 1
ATOM 697 N N . ASN A 1 91 ? -16.229 12.049 0.433 1.00 76.12 91 ASN A N 1
ATOM 698 C CA . ASN A 1 91 ? -15.900 11.445 -0.849 1.00 76.12 91 ASN A CA 1
ATOM 699 C C . ASN A 1 91 ? -15.037 10.188 -0.692 1.00 76.12 91 ASN A C 1
ATOM 701 O O . ASN A 1 91 ? -14.279 10.056 0.277 1.00 76.12 91 ASN A O 1
ATOM 705 N N . ASP A 1 92 ? -15.107 9.329 -1.703 1.00 81.31 92 ASP A N 1
ATOM 706 C CA . ASP A 1 92 ? -14.249 8.159 -1.854 1.00 81.31 92 ASP A CA 1
ATOM 707 C C . ASP A 1 92 ? -12.768 8.531 -2.073 1.00 81.31 92 ASP A C 1
ATOM 709 O O . ASP A 1 92 ? -12.414 9.681 -2.376 1.00 81.31 92 ASP A O 1
ATOM 713 N N . CYS A 1 93 ? -11.894 7.542 -1.905 1.00 84.69 93 CYS A N 1
ATOM 714 C CA . CYS A 1 93 ? -10.474 7.630 -2.204 1.00 84.69 93 CYS A CA 1
ATOM 715 C C . CYS A 1 93 ? -10.224 7.735 -3.720 1.00 84.69 93 CYS A C 1
ATOM 717 O O . CYS A 1 93 ? -11.021 7.295 -4.546 1.00 84.69 93 CYS A O 1
ATOM 719 N N . ILE A 1 94 ? -9.082 8.306 -4.105 1.00 81.06 94 ILE A N 1
ATOM 720 C CA . ILE A 1 94 ? -8.700 8.556 -5.503 1.00 81.06 94 ILE A CA 1
ATOM 721 C C . ILE A 1 94 ? -7.485 7.694 -5.859 1.00 81.06 94 ILE A C 1
ATOM 723 O O . ILE A 1 94 ? -6.630 7.459 -5.012 1.00 81.06 94 ILE A O 1
ATOM 727 N N . LEU A 1 95 ? -7.366 7.226 -7.103 1.00 76.62 95 LEU A N 1
ATOM 728 C CA . LEU A 1 95 ? -6.194 6.470 -7.568 1.00 76.62 95 LEU A CA 1
ATOM 729 C C . LEU A 1 95 ? -4.894 7.293 -7.510 1.00 76.62 95 LEU A C 1
ATOM 731 O O . LEU A 1 95 ? -4.877 8.482 -7.829 1.00 76.62 95 LEU A O 1
ATOM 735 N N . CYS A 1 96 ? -3.786 6.639 -7.153 1.00 73.50 96 CYS A N 1
ATOM 736 C CA . CYS A 1 96 ? -2.460 7.249 -7.141 1.00 73.50 96 CYS A CA 1
ATOM 737 C C . CYS A 1 96 ? -2.000 7.670 -8.546 1.00 73.50 96 CYS A C 1
ATOM 739 O O . CYS A 1 96 ? -2.170 6.903 -9.499 1.00 73.50 96 CYS A O 1
ATOM 741 N N . PRO A 1 97 ? -1.334 8.833 -8.680 1.00 70.50 97 PRO A N 1
ATOM 742 C CA . PRO A 1 97 ? -0.704 9.249 -9.927 1.00 70.50 97 PRO A CA 1
ATOM 743 C C . PRO A 1 97 ? 0.354 8.253 -10.415 1.00 70.50 97 PRO A C 1
ATOM 745 O O . PRO A 1 97 ? 1.031 7.588 -9.624 1.00 70.50 97 PRO A O 1
ATOM 748 N N . THR A 1 98 ? 0.551 8.201 -11.730 1.00 59.00 98 THR A N 1
ATOM 749 C CA . THR A 1 98 ? 1.558 7.352 -12.379 1.00 59.00 98 THR A CA 1
ATOM 750 C C . THR A 1 98 ? 2.948 7.530 -11.759 1.00 59.00 98 THR A C 1
ATOM 752 O O . THR A 1 98 ? 3.386 8.648 -11.505 1.00 59.00 98 THR A O 1
ATOM 755 N N . GLY A 1 99 ? 3.660 6.421 -11.530 1.00 51.06 99 GLY A N 1
ATOM 756 C CA . GLY A 1 99 ? 5.010 6.432 -10.946 1.00 51.06 99 GLY A CA 1
ATOM 757 C C . GLY A 1 99 ? 5.046 6.573 -9.421 1.00 51.06 99 GLY A C 1
ATOM 758 O O . GLY A 1 99 ? 6.125 6.570 -8.831 1.00 51.06 99 GLY A O 1
ATOM 759 N N . THR A 1 100 ? 3.883 6.641 -8.776 1.00 61.66 100 THR A N 1
ATOM 760 C CA . THR A 1 100 ? 3.753 6.638 -7.319 1.00 61.66 100 THR A CA 1
ATOM 761 C C . THR A 1 100 ? 2.918 5.448 -6.863 1.00 61.66 100 THR A C 1
ATOM 763 O O . THR A 1 100 ? 2.135 4.891 -7.635 1.00 61.66 100 THR A O 1
ATOM 766 N N . LYS A 1 101 ? 3.080 5.019 -5.610 1.00 64.69 101 LYS A N 1
ATOM 767 C CA . LYS A 1 101 ? 2.227 3.970 -5.041 1.00 64.69 101 LYS A CA 1
ATOM 768 C C . LYS A 1 101 ? 1.862 4.292 -3.603 1.00 64.69 101 LYS A C 1
ATOM 770 O O . LYS A 1 101 ? 2.715 4.711 -2.823 1.00 64.69 101 LYS A O 1
ATOM 775 N N . ASN A 1 102 ? 0.597 4.073 -3.261 1.00 67.56 102 ASN A N 1
ATOM 776 C CA . ASN A 1 102 ? 0.152 4.027 -1.879 1.00 67.56 102 ASN A CA 1
ATOM 777 C C . ASN A 1 102 ? 0.109 2.567 -1.410 1.00 67.56 102 ASN A C 1
ATOM 779 O O . ASN A 1 102 ? -0.403 1.692 -2.113 1.00 67.56 102 ASN A O 1
ATOM 783 N N . LEU A 1 103 ? 0.665 2.320 -0.228 1.00 60.41 103 LEU A N 1
ATOM 784 C CA . LEU A 1 103 ? 0.745 1.016 0.427 1.00 60.41 103 LEU A CA 1
ATOM 785 C C . LEU A 1 103 ? -0.554 0.645 1.171 1.00 60.41 103 LEU A C 1
ATOM 787 O O . LEU A 1 103 ? -0.583 -0.376 1.852 1.00 60.41 103 LEU A O 1
ATOM 791 N N . GLY A 1 104 ? -1.630 1.425 0.999 1.00 56.97 104 GLY A N 1
ATOM 792 C CA . GLY A 1 104 ? -2.903 1.220 1.694 1.00 56.97 104 GLY A CA 1
ATOM 793 C C . GLY A 1 104 ? -2.786 1.548 3.185 1.00 56.97 104 GLY A C 1
ATOM 794 O O . GLY A 1 104 ? -1.834 2.210 3.599 1.00 56.97 104 GLY A O 1
ATOM 795 N N . ASN A 1 105 ? -3.747 1.082 3.989 1.00 63.44 105 ASN A N 1
ATOM 796 C CA . ASN A 1 105 ? -3.729 1.195 5.454 1.00 63.44 105 ASN A CA 1
ATOM 797 C C . ASN A 1 105 ? -3.646 2.654 5.952 1.00 63.44 105 ASN A C 1
ATOM 799 O O . ASN A 1 105 ? -2.651 3.047 6.553 1.00 63.44 105 ASN A O 1
ATOM 803 N N . SER A 1 106 ? -4.669 3.453 5.619 1.00 61.62 106 SER A N 1
ATOM 804 C CA . SER A 1 106 ? -4.836 4.874 5.989 1.00 61.62 106 SER A CA 1
ATOM 805 C C . SER A 1 106 ? -3.726 5.841 5.562 1.00 61.62 106 SER A C 1
ATOM 807 O O . SER A 1 106 ? -3.718 7.009 5.951 1.00 61.62 106 SER A O 1
ATOM 809 N N . SER A 1 107 ? -2.804 5.405 4.706 1.00 63.53 107 SER A N 1
ATOM 810 C CA . SER A 1 107 ? -1.792 6.294 4.151 1.00 63.53 107 SER A CA 1
ATOM 811 C C . SER A 1 107 ? -2.433 7.382 3.280 1.00 63.53 107 SER A C 1
ATOM 813 O O . SER A 1 107 ? -3.225 7.119 2.373 1.00 63.53 107 SER A O 1
ATOM 815 N N . ILE A 1 108 ? -2.068 8.627 3.577 1.00 74.12 108 ILE A N 1
ATOM 816 C CA . ILE A 1 108 ? -2.684 9.845 3.034 1.00 74.12 108 ILE A CA 1
ATOM 817 C C . ILE A 1 108 ? -2.016 10.344 1.746 1.00 74.12 108 ILE A C 1
ATOM 819 O O . ILE A 1 108 ? -2.469 11.317 1.150 1.00 74.12 108 ILE A O 1
ATOM 823 N N . LYS A 1 109 ? -0.906 9.719 1.330 1.00 74.00 109 LYS A N 1
ATOM 824 C CA . LYS A 1 109 ? -0.067 10.161 0.205 1.00 74.00 109 LYS A CA 1
ATOM 825 C C . LYS A 1 109 ? 0.469 8.972 -0.588 1.00 74.00 109 LYS A C 1
ATOM 827 O O . LYS A 1 109 ? 0.695 7.891 -0.047 1.00 74.00 109 LYS A O 1
ATOM 832 N N . CYS A 1 110 ? 0.735 9.198 -1.870 1.00 70.19 110 CYS A N 1
ATOM 833 C CA . CYS A 1 110 ? 1.439 8.243 -2.719 1.00 70.19 110 CYS A CA 1
ATOM 834 C C . CYS A 1 110 ? 2.951 8.514 -2.663 1.00 70.19 110 CYS A C 1
ATOM 836 O O . CYS A 1 110 ? 3.383 9.666 -2.687 1.00 70.19 110 CYS A O 1
ATOM 838 N N . LEU A 1 111 ? 3.758 7.456 -2.566 1.00 61.47 111 LEU A N 1
ATOM 839 C CA . LEU A 1 111 ? 5.214 7.550 -2.425 1.00 61.47 111 LEU A CA 1
ATOM 840 C C . LEU A 1 111 ? 5.922 7.358 -3.777 1.00 61.47 111 LEU A C 1
ATOM 842 O O . LEU A 1 111 ? 5.468 6.564 -4.603 1.00 61.47 111 LEU A O 1
ATOM 846 N N . SER A 1 112 ? 7.056 8.044 -3.965 1.00 46.25 112 SER A N 1
ATOM 847 C CA . SER A 1 112 ? 7.970 7.961 -5.124 1.00 46.25 112 SER A CA 1
ATOM 848 C C . SER A 1 112 ? 9.418 7.705 -4.665 1.00 46.25 112 SER A C 1
ATOM 850 O O . SER A 1 112 ? 9.772 8.110 -3.559 1.00 46.25 112 SER A O 1
ATOM 852 N N . GLY A 1 113 ? 10.281 7.084 -5.487 1.00 44.56 113 GLY A N 1
ATOM 853 C CA . GLY A 1 113 ? 11.692 6.809 -5.131 1.00 44.56 113 GLY A CA 1
ATOM 854 C C . GLY A 1 113 ? 12.697 6.933 -6.303 1.00 44.56 113 GLY A C 1
ATOM 855 O O . GLY A 1 113 ? 12.271 6.774 -7.447 1.00 44.56 113 GLY A O 1
ATOM 856 N N . PRO A 1 114 ? 13.999 7.224 -6.041 1.00 39.91 114 PRO A N 1
ATOM 857 C CA . PRO A 1 114 ? 15.016 7.551 -7.061 1.00 39.91 114 PRO A CA 1
ATOM 858 C C . PRO A 1 114 ? 15.725 6.337 -7.712 1.00 39.91 114 PRO A C 1
ATOM 860 O O . PRO A 1 114 ? 15.712 5.230 -7.172 1.00 39.91 114 PRO A O 1
ATOM 863 N N . SER A 1 115 ? 16.364 6.581 -8.869 1.00 38.16 115 SER A N 1
ATOM 864 C CA . SER A 1 115 ? 17.183 5.648 -9.677 1.00 38.16 115 SER A CA 1
ATOM 865 C C . SER A 1 115 ? 18.666 5.695 -9.259 1.00 38.16 115 SER A C 1
ATOM 867 O O . SER A 1 115 ? 19.170 6.785 -9.010 1.00 38.16 115 SER A O 1
ATOM 869 N N . CYS A 1 116 ? 19.364 4.555 -9.168 1.00 42.62 116 CYS A N 1
ATOM 870 C CA . CYS A 1 116 ? 20.788 4.475 -8.781 1.00 42.62 116 CYS A CA 1
ATOM 871 C C . CYS A 1 116 ? 21.717 4.276 -9.998 1.00 42.62 116 CYS A C 1
ATOM 873 O O . CYS A 1 116 ? 21.442 3.425 -10.839 1.00 42.62 116 CYS A O 1
ATOM 875 N N . GLU A 1 117 ? 22.836 5.001 -10.027 1.00 46.91 117 GLU A N 1
ATOM 876 C CA . GLU A 1 117 ? 24.074 4.802 -10.814 1.00 46.91 117 GLU A CA 1
ATOM 877 C C . GLU A 1 117 ? 25.200 4.650 -9.752 1.00 46.91 117 GLU A C 1
ATOM 879 O O . GLU A 1 117 ? 25.114 5.310 -8.718 1.00 46.91 117 GLU A O 1
ATOM 884 N N . GLU A 1 118 ? 26.141 3.692 -9.790 1.00 43.94 118 GLU A N 1
ATOM 885 C CA . GLU A 1 118 ? 27.210 3.517 -10.788 1.00 43.94 118 GLU A CA 1
ATOM 886 C C . GLU A 1 118 ? 27.537 2.031 -11.121 1.00 43.94 118 GLU A C 1
ATOM 888 O O . GLU A 1 118 ? 27.794 1.193 -10.258 1.00 43.94 118 GLU A O 1
ATOM 893 N N . GLU A 1 119 ? 27.496 1.757 -12.432 1.00 51.25 119 GLU A N 1
ATOM 894 C CA . GLU A 1 119 ? 28.481 1.048 -13.277 1.00 51.25 119 GLU A CA 1
ATOM 895 C C . GLU A 1 119 ? 28.810 -0.444 -13.070 1.00 51.25 119 GLU A C 1
ATOM 897 O O . GLU A 1 119 ? 29.956 -0.850 -12.923 1.00 51.25 119 GLU A O 1
ATOM 902 N N . LEU A 1 120 ? 27.778 -1.288 -13.146 1.00 50.41 120 LEU A N 1
ATOM 903 C CA . LEU A 1 120 ? 27.602 -2.355 -14.167 1.00 50.41 120 LEU A CA 1
ATOM 904 C C . LEU A 1 120 ? 26.493 -3.316 -13.735 1.00 50.41 120 LEU A C 1
ATOM 906 O O . LEU A 1 120 ? 25.797 -3.858 -14.584 1.00 50.41 120 LEU A O 1
ATOM 910 N N . TYR A 1 121 ? 26.240 -3.436 -12.428 1.00 42.75 121 TYR A N 1
ATOM 911 C CA . TYR A 1 121 ? 25.097 -4.174 -11.888 1.00 42.75 121 TYR A CA 1
ATOM 912 C C . TYR A 1 121 ? 24.586 -3.508 -10.599 1.00 42.75 121 TYR A C 1
ATOM 914 O O . TYR A 1 121 ? 25.207 -3.588 -9.543 1.00 42.75 121 TYR A O 1
ATOM 922 N N . ASN A 1 122 ? 23.422 -2.854 -10.681 1.00 37.44 122 ASN A N 1
ATOM 923 C CA . ASN A 1 122 ? 22.747 -2.220 -9.544 1.00 37.44 122 ASN A CA 1
ATOM 924 C C . ASN A 1 122 ? 21.944 -3.252 -8.737 1.00 37.44 122 ASN A C 1
ATOM 926 O O . ASN A 1 122 ? 20.796 -3.564 -9.065 1.00 37.44 122 ASN A O 1
ATOM 930 N N . LEU A 1 123 ? 22.515 -3.756 -7.647 1.00 41.47 123 LEU A N 1
ATOM 931 C CA . LEU A 1 123 ? 21.743 -4.440 -6.608 1.00 41.47 123 LEU A CA 1
ATOM 932 C C . LEU A 1 123 ? 20.978 -3.389 -5.792 1.00 41.47 123 LEU A C 1
ATOM 934 O O . LEU A 1 123 ? 21.581 -2.565 -5.104 1.00 41.47 123 LEU A O 1
ATOM 938 N N . LYS A 1 124 ? 19.636 -3.399 -5.864 1.00 43.47 124 LYS A N 1
ATOM 939 C CA . LYS A 1 124 ? 18.799 -2.496 -5.054 1.00 43.47 124 LYS A CA 1
ATOM 940 C C . LYS A 1 124 ? 19.138 -2.662 -3.573 1.00 43.47 124 LYS A C 1
ATOM 942 O O . LYS A 1 124 ? 19.109 -3.775 -3.048 1.00 43.47 124 LYS A O 1
ATOM 947 N N . LYS A 1 125 ? 19.394 -1.534 -2.901 1.00 44.97 125 LYS A N 1
ATOM 948 C CA . LYS A 1 125 ? 19.609 -1.459 -1.452 1.00 44.97 125 LYS A CA 1
ATOM 949 C C . LYS A 1 125 ? 18.459 -2.181 -0.741 1.00 44.97 125 LYS A C 1
ATOM 951 O O . LYS A 1 125 ? 17.293 -1.835 -0.938 1.00 44.97 125 LYS A O 1
ATOM 956 N N . PHE A 1 126 ? 18.796 -3.200 0.042 1.00 49.59 126 PHE A N 1
ATOM 957 C CA . PHE A 1 126 ? 17.843 -3.989 0.815 1.00 49.59 126 PHE A CA 1
ATOM 958 C C . PHE A 1 126 ? 17.231 -3.097 1.902 1.00 49.59 126 PHE A C 1
ATOM 960 O O . PHE A 1 126 ? 17.848 -2.857 2.936 1.00 49.59 126 PHE A O 1
ATOM 967 N N . ASN A 1 127 ? 16.056 -2.526 1.623 1.00 48.66 127 ASN A N 1
ATOM 968 C CA . ASN A 1 127 ? 15.339 -1.654 2.546 1.00 48.66 127 ASN A CA 1
ATOM 969 C C . ASN A 1 127 ? 14.030 -2.332 2.940 1.00 48.66 127 ASN A C 1
ATOM 971 O O . ASN A 1 127 ? 13.042 -2.326 2.206 1.00 48.66 127 ASN A O 1
ATOM 975 N N . ALA A 1 128 ? 14.097 -3.007 4.075 1.00 50.22 128 ALA A N 1
ATOM 976 C CA . ALA A 1 128 ? 13.151 -4.004 4.518 1.00 50.22 128 ALA A CA 1
ATOM 977 C C . ALA A 1 128 ? 12.870 -3.745 5.995 1.00 50.22 128 ALA A C 1
ATOM 979 O O . ALA A 1 128 ? 13.735 -3.956 6.841 1.00 50.22 128 ALA A O 1
ATOM 980 N N . PHE A 1 129 ? 11.672 -3.250 6.295 1.00 55.09 129 PHE A N 1
ATOM 981 C CA . PHE A 1 129 ? 11.235 -3.013 7.663 1.00 55.09 129 PHE A CA 1
ATOM 982 C C . PHE A 1 129 ? 9.985 -3.833 7.932 1.00 55.09 129 PHE A C 1
ATOM 984 O O . PHE A 1 129 ? 8.989 -3.720 7.219 1.00 55.09 129 PHE A O 1
ATOM 991 N N . GLN A 1 130 ? 10.045 -4.650 8.975 1.00 57.94 130 GLN A N 1
ATOM 992 C CA . GLN A 1 130 ? 8.898 -5.391 9.460 1.00 57.94 130 GLN A CA 1
ATOM 993 C C . GLN A 1 130 ? 8.845 -5.243 10.972 1.00 57.94 130 GLN A C 1
ATOM 995 O O . GLN A 1 130 ? 9.773 -5.628 11.681 1.00 57.94 130 GLN A O 1
ATOM 1000 N N . SER A 1 131 ? 7.771 -4.619 11.443 1.00 61.28 131 SER A N 1
ATOM 1001 C CA . SER A 1 131 ? 7.510 -4.448 12.864 1.00 61.28 131 SER A CA 1
ATOM 1002 C C . SER A 1 131 ? 6.585 -5.553 13.337 1.00 61.28 131 SER A C 1
ATOM 1004 O O . SER A 1 131 ? 5.636 -5.9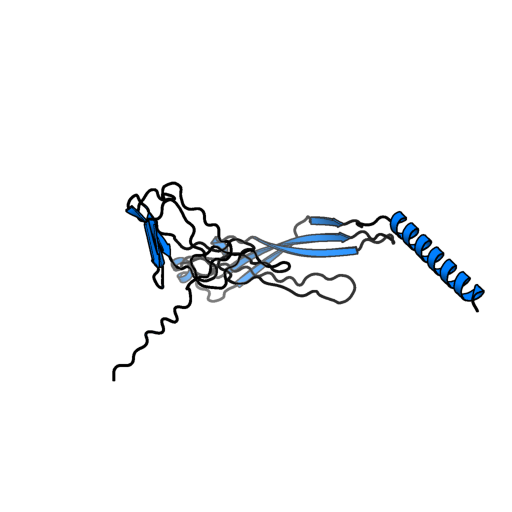28 12.647 1.00 61.28 131 SER A O 1
ATOM 1006 N N . PHE A 1 132 ? 6.862 -6.050 14.532 1.00 66.69 132 PHE A N 1
ATOM 1007 C CA . PHE A 1 132 ? 6.018 -7.006 15.217 1.00 66.69 132 PHE A CA 1
ATOM 1008 C C . PHE A 1 132 ? 5.553 -6.334 16.507 1.00 66.69 132 PHE A C 1
ATOM 1010 O O . PHE A 1 132 ? 6.360 -5.755 17.243 1.00 66.69 132 PHE A O 1
ATOM 1017 N N . SER A 1 133 ? 4.260 -6.434 16.807 1.00 68.88 133 SER A N 1
ATOM 1018 C CA . SER A 1 133 ? 3.707 -6.064 18.109 1.00 68.88 133 SER A CA 1
ATOM 1019 C C . SER A 1 133 ? 2.582 -7.023 18.497 1.00 68.88 133 SER A C 1
ATOM 1021 O O . SER A 1 133 ? 1.896 -7.584 17.641 1.00 68.88 133 SER A O 1
ATOM 1023 N N . LYS A 1 134 ? 2.406 -7.245 19.803 1.00 73.62 134 LYS A N 1
ATOM 1024 C CA . LYS A 1 134 ? 1.316 -8.056 20.356 1.00 73.62 134 LYS A CA 1
ATOM 1025 C C . LYS A 1 134 ? 0.798 -7.379 21.617 1.00 73.62 134 LYS A C 1
ATOM 1027 O O . LYS A 1 134 ? 1.528 -7.250 22.597 1.00 73.62 134 LYS A O 1
ATOM 1032 N N . ASN A 1 135 ? -0.451 -6.922 21.577 1.00 73.81 135 ASN A N 1
ATOM 1033 C CA . ASN A 1 135 ? -1.068 -6.219 22.700 1.00 73.81 135 ASN A CA 1
ATOM 1034 C C . ASN A 1 135 ? -1.204 -7.125 23.927 1.00 73.81 135 ASN A C 1
ATOM 1036 O O . ASN A 1 135 ? -1.516 -8.306 23.809 1.00 73.81 135 ASN A O 1
ATOM 1040 N N . GLY A 1 136 ? -0.977 -6.548 25.110 1.00 73.06 136 GLY A N 1
ATOM 1041 C CA . GLY A 1 136 ? -1.082 -7.244 26.398 1.00 73.06 136 GLY A CA 1
ATOM 1042 C C . GLY A 1 136 ? 0.123 -8.117 26.761 1.00 73.06 136 GLY A C 1
ATOM 1043 O O . GLY A 1 136 ? 0.287 -8.453 27.933 1.00 73.06 136 GLY A O 1
ATOM 1044 N N . ASN A 1 137 ? 0.999 -8.400 25.798 1.00 75.06 137 ASN A N 1
ATOM 1045 C CA . ASN A 1 137 ? 2.201 -9.196 25.986 1.00 75.06 137 ASN A CA 1
ATOM 1046 C C . ASN A 1 137 ? 3.453 -8.321 25.894 1.00 75.06 137 ASN A C 1
ATOM 1048 O O . ASN A 1 137 ? 3.428 -7.204 25.379 1.00 75.06 137 ASN A O 1
ATOM 1052 N N . ILE A 1 138 ? 4.560 -8.845 26.399 1.00 79.69 138 ILE A N 1
ATOM 1053 C CA . ILE A 1 138 ? 5.866 -8.190 26.385 1.00 79.69 138 ILE A CA 1
ATOM 1054 C C . ILE A 1 138 ? 6.864 -9.029 25.607 1.00 79.69 138 ILE A C 1
ATOM 1056 O O . ILE A 1 138 ? 6.669 -10.230 25.424 1.00 79.69 138 ILE A O 1
ATOM 1060 N N . LEU A 1 139 ? 7.899 -8.368 25.088 1.00 77.56 139 LEU A N 1
ATOM 1061 C CA . LEU A 1 139 ? 8.941 -9.027 24.311 1.00 77.56 139 LEU A CA 1
ATOM 1062 C C . LEU A 1 139 ? 9.591 -10.129 25.149 1.00 77.56 139 LEU A C 1
ATOM 1064 O O . LEU A 1 139 ? 9.951 -9.922 26.309 1.00 77.56 139 LEU A O 1
ATOM 1068 N N . ALA A 1 140 ? 9.717 -11.309 24.549 1.00 77.38 140 ALA A N 1
ATOM 1069 C CA . ALA A 1 140 ? 10.457 -12.406 25.141 1.00 77.38 140 ALA A CA 1
ATOM 1070 C C . ALA A 1 140 ? 11.926 -11.997 25.321 1.00 77.38 140 ALA A C 1
ATOM 1072 O O . ALA A 1 140 ? 12.485 -11.269 24.503 1.00 77.38 140 ALA A O 1
ATOM 1073 N N . GLN A 1 141 ? 12.581 -12.495 26.370 1.00 77.75 141 GLN A N 1
ATOM 1074 C CA . GLN A 1 141 ? 13.998 -12.187 26.600 1.00 77.75 141 GLN A CA 1
ATOM 1075 C C . GLN A 1 141 ? 14.916 -12.810 25.551 1.00 77.75 141 GLN A C 1
ATOM 1077 O O . GLN A 1 141 ? 15.994 -12.293 25.300 1.00 77.75 141 GLN A O 1
ATOM 1082 N N . THR A 1 142 ? 14.505 -13.914 24.927 1.00 77.12 142 THR A N 1
ATOM 1083 C CA . THR A 1 142 ? 15.186 -14.460 23.752 1.00 77.12 142 THR A CA 1
ATOM 1084 C C . THR A 1 142 ? 14.255 -14.365 22.560 1.00 77.12 142 THR A C 1
ATOM 1086 O O . THR A 1 142 ? 13.250 -15.068 22.496 1.00 77.12 142 THR A O 1
ATOM 1089 N N . LEU A 1 143 ? 14.600 -13.497 21.617 1.00 77.50 143 LEU A N 1
ATOM 1090 C CA . LEU A 1 143 ? 13.809 -13.228 20.424 1.00 77.50 143 LEU A CA 1
ATOM 1091 C C . LEU A 1 143 ? 14.393 -14.022 19.263 1.00 77.50 143 LEU A C 1
ATOM 1093 O O . LEU A 1 143 ? 15.536 -13.786 18.883 1.00 77.50 143 LEU A O 1
ATOM 1097 N N . TYR A 1 144 ? 13.618 -14.941 18.691 1.00 76.06 144 TYR A N 1
ATOM 1098 C CA . TYR A 1 144 ? 14.015 -15.650 17.474 1.00 76.06 144 TYR A CA 1
ATOM 1099 C C . TYR A 1 144 ? 13.310 -15.068 16.253 1.00 76.06 144 TYR A C 1
ATOM 1101 O O . TYR A 1 144 ? 12.083 -15.116 16.146 1.00 76.06 144 TYR A O 1
ATOM 1109 N N . VAL A 1 145 ? 14.107 -14.563 15.314 1.00 78.25 145 VAL A N 1
ATOM 1110 C CA . VAL A 1 145 ? 13.648 -14.012 14.041 1.00 78.25 145 VAL A CA 1
ATOM 1111 C C . VAL A 1 145 ? 14.291 -14.789 12.902 1.00 78.25 145 VAL A C 1
ATOM 1113 O O . VAL A 1 145 ? 15.472 -14.617 12.633 1.00 78.25 145 VAL A O 1
ATOM 1116 N N . GLY A 1 146 ? 13.516 -15.628 12.216 1.00 77.19 146 GLY A N 1
ATOM 1117 C CA . GLY A 1 146 ? 13.943 -16.212 10.946 1.00 77.19 146 GLY A CA 1
ATOM 1118 C C . GLY A 1 146 ? 13.645 -15.259 9.789 1.00 77.19 146 GLY A C 1
ATOM 1119 O O . GLY A 1 146 ? 12.557 -14.685 9.734 1.00 77.19 146 GLY A O 1
ATOM 1120 N N . LEU A 1 147 ? 14.561 -15.109 8.841 1.00 79.06 147 LEU A N 1
ATOM 1121 C CA . LEU A 1 147 ? 14.396 -14.363 7.597 1.00 79.06 147 LEU A CA 1
ATOM 1122 C C . LEU A 1 147 ? 14.741 -15.289 6.433 1.00 79.06 147 LEU A C 1
ATOM 1124 O O . LEU A 1 147 ? 15.776 -15.942 6.445 1.00 79.06 147 LEU A O 1
ATOM 1128 N N . SER A 1 148 ? 13.891 -15.339 5.411 1.00 78.38 148 SER A N 1
ATOM 1129 C CA . SER A 1 148 ? 14.197 -16.032 4.163 1.00 78.38 148 SER A CA 1
ATOM 1130 C C . SER A 1 148 ? 14.307 -15.068 2.999 1.00 78.38 148 SER A C 1
ATOM 1132 O O . SER A 1 148 ? 13.350 -14.359 2.702 1.00 78.38 148 SER A O 1
ATOM 1134 N N . LEU A 1 149 ? 15.463 -15.051 2.341 1.00 77.56 149 LEU A N 1
ATOM 1135 C CA . LEU A 1 149 ? 15.767 -14.189 1.204 1.00 77.56 149 LEU A CA 1
ATOM 1136 C C . LEU A 1 149 ? 15.569 -14.956 -0.103 1.00 77.56 149 LEU A C 1
ATOM 1138 O O . LEU A 1 149 ? 16.187 -15.990 -0.314 1.00 77.56 149 LEU A O 1
ATOM 1142 N N . THR A 1 150 ? 14.725 -14.439 -0.990 1.00 71.81 150 THR A N 1
ATOM 1143 C CA . THR A 1 150 ? 14.501 -14.986 -2.333 1.00 71.81 150 THR A CA 1
ATOM 1144 C C . THR A 1 150 ? 15.066 -14.042 -3.380 1.00 71.81 150 THR A C 1
ATOM 1146 O O . THR A 1 150 ? 14.709 -12.861 -3.418 1.00 71.81 150 THR A O 1
ATOM 1149 N N . LYS A 1 151 ? 15.933 -14.575 -4.245 1.00 74.69 151 LYS A N 1
ATOM 1150 C CA . LYS A 1 151 ? 16.490 -13.857 -5.395 1.00 74.69 151 LYS A CA 1
ATOM 1151 C C . LYS A 1 151 ? 15.450 -13.750 -6.504 1.00 74.69 151 LYS A C 1
ATOM 1153 O O . LYS A 1 151 ? 14.856 -14.745 -6.920 1.00 74.69 151 LYS A O 1
ATOM 1158 N N . VAL A 1 152 ? 15.275 -12.548 -7.030 1.00 67.25 152 VAL A N 1
ATOM 1159 C CA . VAL A 1 152 ? 14.522 -12.301 -8.259 1.00 67.25 152 VAL A CA 1
ATOM 1160 C C . VAL A 1 152 ? 15.474 -11.668 -9.256 1.00 67.25 152 VAL A C 1
ATOM 1162 O O . VAL A 1 152 ? 16.015 -10.600 -8.983 1.00 67.25 152 VAL A O 1
ATOM 1165 N N . ILE A 1 153 ? 15.700 -12.342 -10.379 1.00 69.62 153 ILE A N 1
ATOM 1166 C CA . ILE A 1 153 ? 16.655 -11.963 -11.417 1.00 69.62 153 ILE A CA 1
ATOM 1167 C C . ILE A 1 153 ? 15.876 -11.632 -12.689 1.00 69.62 153 ILE A C 1
ATOM 1169 O O . ILE A 1 153 ? 15.091 -12.437 -13.181 1.00 69.62 153 ILE A O 1
ATOM 1173 N N . ASN A 1 154 ? 16.113 -10.457 -13.250 1.00 65.56 154 ASN A N 1
ATOM 1174 C CA . ASN A 1 154 ? 15.580 -10.058 -14.541 1.00 65.56 154 ASN A CA 1
ATOM 1175 C C . ASN A 1 154 ? 16.706 -10.053 -15.575 1.00 65.56 154 ASN A C 1
ATOM 1177 O O . ASN A 1 154 ? 17.739 -9.426 -15.363 1.00 65.56 154 ASN A O 1
ATOM 1181 N N . GLU A 1 155 ? 16.482 -10.735 -16.690 1.00 72.44 155 GLU A N 1
ATOM 1182 C CA . GLU A 1 155 ? 17.359 -10.789 -17.853 1.00 72.44 155 GLU A CA 1
ATOM 1183 C C . GLU A 1 155 ? 16.749 -9.971 -18.995 1.00 72.44 155 GLU A C 1
ATOM 1185 O O . GLU A 1 155 ? 15.595 -10.176 -19.377 1.00 72.44 155 GLU A O 1
ATOM 1190 N N . THR A 1 156 ? 17.540 -9.077 -19.571 1.00 70.50 156 THR A N 1
ATOM 1191 C CA . THR A 1 156 ? 17.181 -8.266 -20.729 1.00 70.50 156 THR A CA 1
ATOM 1192 C C . THR A 1 156 ? 18.090 -8.643 -21.887 1.00 70.50 156 THR A C 1
ATOM 1194 O O . THR A 1 156 ? 19.294 -8.391 -21.852 1.00 70.50 156 THR A O 1
ATOM 1197 N N . VAL A 1 157 ? 17.505 -9.231 -22.926 1.00 74.50 157 VAL A N 1
ATOM 1198 C CA . VAL A 1 157 ? 18.235 -9.676 -24.115 1.00 74.50 157 VAL A CA 1
ATOM 1199 C C . VAL A 1 157 ? 18.379 -8.497 -25.087 1.00 74.50 157 VAL A C 1
ATOM 1201 O O . VAL A 1 157 ? 17.360 -7.911 -25.474 1.00 74.50 157 VAL A O 1
ATOM 1204 N N . PRO A 1 158 ? 19.600 -8.108 -25.496 1.00 67.69 158 PRO A N 1
ATOM 1205 C CA . PRO A 1 158 ? 19.793 -6.987 -26.412 1.00 67.69 158 PRO A CA 1
ATOM 1206 C C . PRO A 1 158 ? 19.422 -7.339 -27.864 1.00 67.69 158 PRO A C 1
ATOM 1208 O O . PRO A 1 158 ? 19.385 -8.499 -28.262 1.00 67.69 158 PRO A O 1
ATOM 1211 N N . MET A 1 159 ? 19.185 -6.316 -28.702 1.00 65.31 159 MET A N 1
ATOM 1212 C CA . MET A 1 159 ? 18.993 -6.502 -30.158 1.00 65.31 159 MET A CA 1
ATOM 1213 C C . MET A 1 159 ? 20.282 -6.856 -30.906 1.00 65.31 159 MET A C 1
ATOM 1215 O O . MET A 1 159 ? 20.214 -7.331 -32.039 1.00 65.31 159 MET A O 1
ATOM 1219 N N . LYS A 1 160 ? 21.444 -6.537 -30.328 1.00 57.91 160 LYS A N 1
ATOM 1220 C CA . LYS A 1 160 ? 22.767 -6.714 -30.928 1.00 57.91 160 LYS A CA 1
ATOM 1221 C C . LYS A 1 160 ? 23.776 -6.997 -29.814 1.00 57.91 160 LYS A C 1
ATOM 1223 O O . LYS A 1 160 ? 23.761 -6.290 -28.812 1.00 57.91 160 LYS A O 1
ATOM 1228 N N . GLY A 1 161 ? 24.646 -7.982 -30.024 1.00 62.34 161 GLY A N 1
ATOM 1229 C CA . GLY A 1 161 ? 25.519 -8.538 -28.984 1.00 62.34 161 GLY A CA 1
ATOM 1230 C C . GLY A 1 161 ? 24.996 -9.887 -28.488 1.00 62.34 161 GLY A C 1
ATOM 1231 O O . GLY A 1 161 ? 23.803 -10.158 -28.593 1.00 62.34 161 GLY A O 1
ATOM 1232 N N . GLU A 1 162 ? 25.897 -10.744 -28.013 1.00 61.25 162 GLU A N 1
ATOM 1233 C CA . GLU A 1 162 ? 25.546 -12.085 -27.515 1.00 61.25 162 GLU A CA 1
ATOM 1234 C C . GLU A 1 162 ? 25.206 -12.088 -26.017 1.00 61.25 162 GLU A C 1
ATOM 1236 O O . GLU A 1 162 ? 24.574 -13.018 -25.524 1.00 61.25 162 GLU A O 1
ATOM 1241 N N . GLU A 1 163 ? 25.593 -11.037 -25.293 1.00 69.69 163 GLU A N 1
ATOM 1242 C CA . GLU A 1 163 ? 25.483 -10.977 -23.838 1.00 69.69 163 GLU A CA 1
ATOM 1243 C C . GLU A 1 163 ? 24.179 -10.309 -23.388 1.00 69.69 163 GLU A C 1
ATOM 1245 O O . GLU A 1 163 ? 23.903 -9.152 -23.708 1.00 69.69 163 GLU A O 1
ATOM 1250 N N . SER A 1 164 ? 23.371 -11.035 -22.615 1.00 69.94 164 SER A N 1
ATOM 1251 C CA . SER A 1 164 ? 22.191 -10.487 -21.945 1.00 69.94 164 SER A CA 1
ATOM 1252 C C . SER A 1 164 ? 22.578 -9.618 -20.746 1.00 69.94 164 SER A C 1
ATOM 1254 O O . SER A 1 164 ? 23.483 -9.955 -19.985 1.00 69.94 164 SER A O 1
ATOM 1256 N N . ASN A 1 165 ? 21.822 -8.546 -20.511 1.00 64.38 165 ASN A N 1
ATOM 1257 C CA . ASN A 1 165 ? 21.945 -7.738 -19.301 1.00 64.38 165 ASN A CA 1
ATOM 1258 C C . ASN A 1 165 ? 21.137 -8.356 -18.160 1.00 64.38 165 ASN A C 1
ATOM 1260 O O . ASN A 1 165 ? 19.970 -8.694 -18.340 1.00 64.38 165 ASN A O 1
ATOM 1264 N N . TYR A 1 166 ? 21.718 -8.435 -16.966 1.00 64.44 166 TYR A N 1
ATOM 1265 C CA . TYR A 1 166 ? 21.054 -8.992 -15.787 1.00 64.44 166 TYR A CA 1
ATOM 1266 C C . TYR A 1 166 ? 20.852 -7.925 -14.710 1.00 64.44 166 TYR A C 1
ATOM 1268 O O . TYR A 1 166 ? 21.708 -7.079 -14.470 1.00 64.44 166 TYR A O 1
ATOM 1276 N N . SER A 1 167 ? 19.716 -7.975 -14.024 1.00 58.00 167 SER A N 1
ATOM 1277 C CA . SER A 1 167 ? 19.425 -7.174 -12.833 1.00 58.00 167 SER A CA 1
ATOM 1278 C C . SER A 1 167 ? 18.786 -8.054 -11.765 1.00 58.00 167 SER A C 1
ATOM 1280 O O . SER A 1 167 ? 18.193 -9.079 -12.089 1.00 58.00 167 SER A O 1
ATOM 1282 N N . GLY A 1 168 ? 18.919 -7.698 -10.486 1.00 59.81 168 GLY A N 1
ATOM 1283 C CA . GLY A 1 168 ? 18.439 -8.555 -9.405 1.00 59.81 168 GLY A CA 1
ATOM 1284 C C . GLY A 1 168 ? 17.993 -7.804 -8.159 1.00 59.81 168 GLY A C 1
ATOM 1285 O O . GLY A 1 168 ? 18.542 -6.758 -7.811 1.00 59.81 168 GLY A O 1
ATOM 1286 N N . ILE A 1 169 ? 16.990 -8.358 -7.478 1.00 63.03 169 ILE A N 1
ATOM 1287 C CA . ILE A 1 169 ? 16.537 -7.916 -6.157 1.00 63.03 169 ILE A CA 1
ATOM 1288 C C . ILE A 1 169 ? 16.430 -9.110 -5.208 1.00 63.03 169 ILE A C 1
ATOM 1290 O O . ILE A 1 169 ? 16.142 -10.230 -5.631 1.00 63.03 169 ILE A O 1
ATOM 1294 N N . TYR A 1 170 ? 16.615 -8.852 -3.915 1.00 63.66 170 TYR A N 1
ATOM 1295 C CA . TYR A 1 170 ? 16.285 -9.803 -2.859 1.00 63.66 170 TYR A CA 1
ATOM 1296 C C . TYR A 1 170 ? 14.973 -9.396 -2.204 1.00 63.66 170 TYR A C 1
ATOM 1298 O O . TYR A 1 170 ? 14.814 -8.255 -1.769 1.00 63.66 170 TYR A O 1
ATOM 1306 N N . ILE A 1 171 ? 14.047 -10.341 -2.114 1.00 66.56 171 ILE A N 1
ATOM 1307 C CA . ILE A 1 171 ? 12.816 -10.197 -1.341 1.00 66.56 171 ILE A CA 1
ATOM 1308 C C . ILE A 1 171 ? 12.993 -11.011 -0.069 1.00 66.56 171 ILE A C 1
ATOM 1310 O O . ILE A 1 171 ? 13.371 -12.176 -0.150 1.00 66.56 171 ILE A O 1
ATOM 1314 N N . PHE A 1 172 ? 12.725 -10.426 1.097 1.00 68.38 172 PHE A N 1
ATOM 1315 C CA . PHE A 1 172 ? 12.747 -11.182 2.347 1.00 68.38 172 PHE A CA 1
ATOM 1316 C C . PHE A 1 172 ? 11.349 -11.596 2.785 1.00 68.38 172 PHE A C 1
ATOM 1318 O O . PHE A 1 172 ? 10.351 -10.947 2.483 1.00 68.38 172 PHE A O 1
ATOM 1325 N N . THR A 1 173 ? 11.287 -12.687 3.527 1.00 74.69 173 THR A N 1
ATOM 1326 C CA . THR A 1 173 ? 10.083 -13.180 4.183 1.00 74.69 173 THR A CA 1
ATOM 1327 C C . THR A 1 173 ? 10.446 -13.561 5.605 1.00 74.69 173 THR A C 1
ATOM 1329 O O . THR A 1 173 ? 11.321 -14.396 5.816 1.00 74.69 173 THR A O 1
ATOM 1332 N N . SER A 1 174 ? 9.793 -12.963 6.598 1.00 71.81 174 SER A N 1
ATOM 1333 C CA . SER A 1 174 ? 10.033 -13.320 7.993 1.00 71.81 174 SER A CA 1
ATOM 1334 C C . SER A 1 174 ? 9.372 -14.654 8.358 1.00 71.81 174 SER A C 1
ATOM 1336 O O . SER A 1 174 ? 8.154 -14.796 8.250 1.00 71.81 174 SER A O 1
ATOM 1338 N N . LYS A 1 175 ? 10.152 -15.605 8.867 1.00 76.31 175 LYS A N 1
ATOM 1339 C CA . LYS A 1 175 ? 9.704 -16.848 9.506 1.00 76.31 175 LYS A CA 1
ATOM 1340 C C . LYS A 1 175 ? 9.668 -16.655 11.019 1.00 76.31 175 LYS A C 1
ATOM 1342 O O . LYS A 1 175 ? 10.511 -17.158 11.758 1.00 76.31 175 LYS A O 1
ATOM 1347 N N . ILE A 1 176 ? 8.697 -15.879 11.475 1.00 73.56 176 ILE A N 1
ATOM 1348 C CA . ILE A 1 176 ? 8.529 -15.558 12.890 1.00 73.56 176 ILE A CA 1
ATOM 1349 C C . ILE A 1 176 ? 7.306 -16.285 13.434 1.00 73.56 176 ILE A C 1
ATOM 1351 O O . ILE A 1 176 ? 6.215 -16.189 12.874 1.00 73.56 176 ILE A O 1
ATOM 1355 N N . LYS A 1 177 ? 7.476 -16.972 14.567 1.00 73.94 177 LYS A N 1
ATOM 1356 C CA . LYS A 1 177 ? 6.360 -17.475 15.374 1.00 73.94 177 LYS A CA 1
ATOM 1357 C C . LYS A 1 177 ? 6.066 -16.471 16.483 1.00 73.94 177 LYS A C 1
ATOM 1359 O O . LYS A 1 177 ? 6.952 -16.156 17.272 1.00 73.94 177 LYS A O 1
ATOM 1364 N N . SER A 1 178 ? 4.825 -15.987 16.545 1.00 67.56 178 SER A N 1
ATOM 1365 C CA . SER A 1 178 ? 4.380 -14.985 17.531 1.00 67.56 178 SER A CA 1
ATOM 1366 C C . SER A 1 178 ? 4.684 -15.407 18.974 1.00 67.56 178 SER A C 1
ATOM 1368 O O . SER A 1 178 ? 5.067 -14.575 19.792 1.00 67.56 178 SER A O 1
ATOM 1370 N N . ASP A 1 179 ? 4.589 -16.703 19.261 1.00 70.25 179 ASP A N 1
ATOM 1371 C CA . ASP A 1 179 ? 4.793 -17.261 20.602 1.00 70.25 179 ASP A CA 1
ATOM 1372 C C . ASP A 1 179 ? 6.268 -17.268 21.038 1.00 70.25 179 ASP A C 1
ATOM 1374 O O . ASP A 1 179 ? 6.558 -17.378 22.223 1.00 70.25 179 ASP A O 1
ATOM 1378 N N . ASN A 1 180 ? 7.203 -17.074 20.100 1.00 69.75 180 ASN A N 1
ATOM 1379 C CA . ASN A 1 180 ? 8.634 -16.950 20.389 1.00 69.75 180 ASN A CA 1
ATOM 1380 C C . ASN A 1 180 ? 9.076 -15.492 20.587 1.00 69.75 180 ASN A C 1
ATOM 1382 O O . ASN A 1 180 ? 10.173 -15.250 21.083 1.00 69.75 180 ASN A O 1
ATOM 1386 N N . LEU A 1 181 ? 8.262 -14.520 20.160 1.00 71.06 181 LEU A N 1
ATOM 1387 C CA . LEU A 1 181 ? 8.568 -13.094 20.305 1.00 71.06 181 LEU A CA 1
ATOM 1388 C C . LEU A 1 181 ? 7.901 -12.464 21.523 1.00 71.06 181 LEU A C 1
ATOM 1390 O O . LEU A 1 181 ? 8.392 -11.449 22.010 1.00 71.06 181 LEU A O 1
ATOM 1394 N N . TYR A 1 182 ? 6.790 -13.031 22.001 1.00 79.12 182 TYR A N 1
ATOM 1395 C CA . TYR A 1 182 ? 5.961 -12.408 23.028 1.00 79.12 182 TYR A CA 1
ATOM 1396 C C . TYR A 1 182 ? 5.569 -13.382 24.126 1.00 79.12 182 TYR A C 1
ATOM 1398 O O . TYR A 1 182 ? 5.019 -14.446 23.852 1.00 79.12 182 TYR A O 1
ATOM 1406 N N . VAL A 1 183 ? 5.742 -12.945 25.367 1.00 78.12 183 VAL A N 1
ATOM 1407 C CA . VAL A 1 183 ? 5.349 -13.665 26.582 1.00 78.12 183 VAL A CA 1
ATOM 1408 C C . VAL A 1 183 ? 4.336 -12.851 27.385 1.00 78.12 183 VAL A C 1
ATOM 1410 O O . VAL A 1 183 ? 4.237 -11.629 27.230 1.00 78.12 183 VAL A O 1
ATOM 1413 N N . SER A 1 184 ? 3.549 -13.518 28.232 1.00 79.75 184 SER A N 1
ATOM 1414 C CA . SER A 1 184 ? 2.617 -12.823 29.126 1.00 79.75 184 SER A CA 1
ATOM 1415 C C . SER A 1 184 ? 3.366 -12.073 30.233 1.00 79.75 184 SER A C 1
ATOM 1417 O O . SER A 1 184 ? 4.510 -12.398 30.566 1.00 79.75 184 SER A O 1
ATOM 1419 N N . LYS A 1 185 ? 2.711 -11.073 30.838 1.00 74.81 185 LYS A N 1
ATOM 1420 C CA . LYS A 1 185 ? 3.282 -10.322 31.970 1.00 74.81 185 LYS A CA 1
ATOM 1421 C C . LYS A 1 185 ? 3.656 -11.230 33.140 1.00 74.81 185 LYS A C 1
ATOM 1423 O O . LYS A 1 185 ? 4.731 -11.070 33.706 1.00 74.81 185 LYS A O 1
ATOM 1428 N N . ASP A 1 186 ? 2.816 -12.215 33.435 1.00 75.38 186 ASP A N 1
ATOM 1429 C CA . ASP A 1 186 ? 3.048 -13.147 34.539 1.00 75.38 186 ASP A CA 1
ATOM 1430 C C . ASP A 1 186 ? 4.254 -14.061 34.274 1.00 75.38 186 ASP A C 1
ATOM 1432 O O . ASP A 1 186 ? 5.056 -14.296 35.174 1.00 75.38 186 ASP A O 1
ATOM 1436 N N . GLN A 1 187 ? 4.441 -14.517 33.027 1.00 68.50 187 GLN A N 1
ATOM 1437 C CA . GLN A 1 187 ? 5.617 -15.307 32.631 1.00 68.50 187 GLN A CA 1
ATOM 1438 C C . GLN A 1 187 ? 6.910 -14.491 32.645 1.00 68.50 187 GLN A C 1
ATOM 1440 O O . GLN A 1 187 ? 7.967 -15.010 32.987 1.00 68.50 187 GLN A O 1
ATOM 1445 N N . TYR A 1 188 ? 6.842 -13.214 32.280 1.00 67.75 188 TYR A N 1
ATOM 1446 C CA . TYR A 1 188 ? 8.011 -12.342 32.271 1.00 67.75 188 TYR A CA 1
ATOM 1447 C C . TYR A 1 188 ? 8.521 -12.026 33.680 1.00 67.75 188 TYR A C 1
ATOM 1449 O O . TYR A 1 188 ? 9.727 -12.029 33.903 1.00 67.75 188 TYR A O 1
ATOM 1457 N N . ILE A 1 189 ? 7.615 -11.787 34.638 1.00 62.75 189 ILE A N 1
ATOM 1458 C CA . ILE A 1 189 ? 7.957 -11.491 36.044 1.00 62.75 189 ILE A CA 1
ATOM 1459 C C . ILE A 1 189 ? 8.675 -12.678 36.708 1.00 62.75 189 ILE A C 1
ATOM 1461 O O . ILE A 1 189 ? 9.463 -12.489 37.630 1.00 62.75 189 ILE A O 1
ATOM 1465 N N . GLN A 1 190 ? 8.441 -13.898 36.220 1.00 60.66 190 GLN A N 1
ATOM 1466 C CA . GLN A 1 190 ? 9.126 -15.103 36.688 1.00 60.66 190 GLN A CA 1
ATOM 1467 C C . GLN A 1 190 ? 10.544 -15.261 36.117 1.00 60.66 190 GLN A C 1
ATOM 1469 O O . GLN A 1 190 ? 11.280 -16.135 36.575 1.00 60.66 190 GLN A O 1
ATOM 1474 N N . SER A 1 191 ? 10.948 -14.446 35.135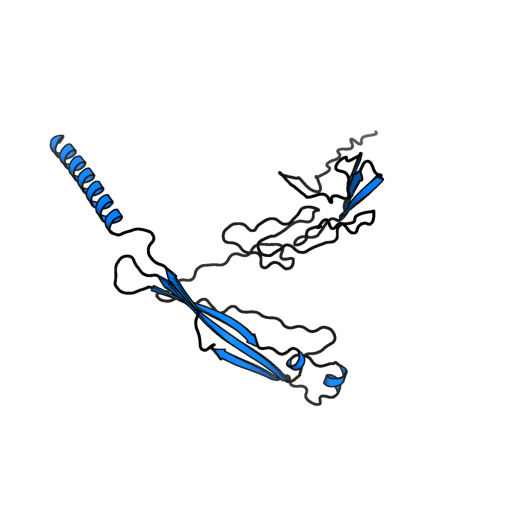 1.00 59.75 191 SER A N 1
ATOM 1475 C CA . SER A 1 191 ? 12.287 -14.536 34.561 1.00 59.75 191 SER A CA 1
ATOM 1476 C C . SER A 1 191 ? 13.311 -13.776 35.403 1.00 59.75 191 SER A C 1
ATOM 1478 O O . SER A 1 191 ? 13.120 -12.617 35.759 1.00 59.75 191 SER A O 1
ATOM 1480 N N . THR A 1 192 ? 14.432 -14.426 35.701 1.00 58.12 192 THR A N 1
ATOM 1481 C CA . THR A 1 192 ? 15.499 -13.896 36.564 1.00 58.12 192 THR A CA 1
ATOM 1482 C C . THR A 1 192 ? 16.573 -13.101 35.817 1.00 58.12 192 THR A C 1
ATOM 1484 O O . THR A 1 192 ? 17.397 -12.450 36.456 1.00 58.12 192 THR A O 1
ATOM 1487 N N . SER A 1 193 ? 16.583 -13.136 34.481 1.00 60.88 193 SER A N 1
ATOM 1488 C CA . SER A 1 193 ? 17.552 -12.407 33.652 1.00 60.88 193 SER A CA 1
ATOM 1489 C C . SER A 1 193 ? 17.048 -11.005 33.304 1.00 60.88 193 SER A C 1
ATOM 1491 O O . SER A 1 193 ? 15.855 -10.819 33.081 1.00 60.88 193 SER A O 1
ATOM 1493 N N . MET A 1 194 ? 17.942 -10.016 33.223 1.00 65.38 194 MET A N 1
ATOM 1494 C CA . MET A 1 194 ? 17.614 -8.667 32.728 1.00 65.38 194 MET A CA 1
ATOM 1495 C C . MET A 1 194 ? 18.101 -8.404 31.299 1.00 65.38 194 MET A C 1
ATOM 1497 O O . MET A 1 194 ? 17.818 -7.351 30.732 1.00 65.38 194 MET A O 1
ATOM 1501 N N . GLU A 1 195 ? 18.817 -9.350 30.698 1.00 65.88 195 GLU A N 1
ATOM 1502 C CA . GLU A 1 195 ? 19.369 -9.188 29.356 1.00 65.88 195 GLU A CA 1
ATOM 1503 C C . GLU A 1 195 ? 18.408 -9.725 28.294 1.00 65.88 195 GLU A C 1
ATOM 1505 O O . GLU A 1 195 ? 17.823 -10.800 28.439 1.00 65.88 195 GLU A O 1
ATOM 1510 N N . THR A 1 196 ? 18.253 -8.966 27.205 1.00 68.19 196 THR A N 1
ATOM 1511 C CA . THR A 1 196 ? 17.466 -9.374 26.035 1.00 68.19 196 THR A CA 1
ATOM 1512 C C . THR A 1 196 ? 18.410 -9.786 24.911 1.00 68.19 196 THR A C 1
ATOM 1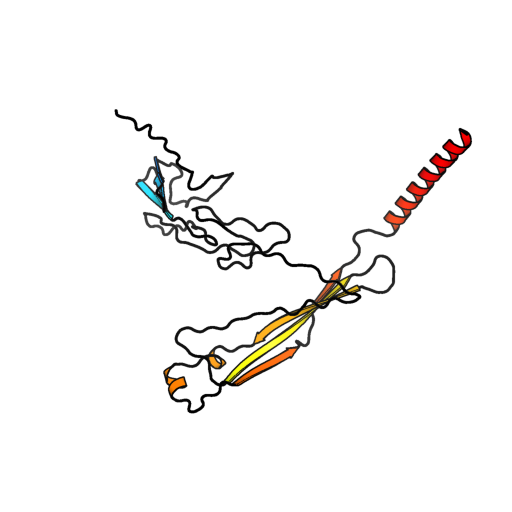514 O O . THR A 1 196 ? 19.217 -8.985 24.444 1.00 68.19 196 THR A O 1
ATOM 1517 N N . VAL A 1 197 ? 18.296 -11.030 24.454 1.00 75.56 197 VAL A N 1
ATOM 1518 C CA . VAL A 1 197 ? 19.110 -11.614 23.386 1.00 75.56 197 VAL A CA 1
ATOM 1519 C C . VAL A 1 197 ? 18.268 -11.747 22.120 1.00 75.56 197 VAL A C 1
ATOM 1521 O O . VAL A 1 197 ? 17.304 -12.511 22.070 1.00 75.56 197 VAL A O 1
ATOM 1524 N N . LEU A 1 198 ? 18.652 -11.027 21.067 1.00 75.19 198 LEU A N 1
ATOM 1525 C CA . LEU A 1 198 ? 18.062 -11.152 19.736 1.00 75.19 198 LEU A CA 1
ATOM 1526 C C . LEU A 1 198 ? 18.872 -12.149 18.898 1.00 75.19 198 LEU A C 1
ATOM 1528 O O . LEU A 1 198 ? 20.057 -11.940 18.652 1.00 75.19 198 LEU A O 1
ATOM 1532 N N . LYS A 1 199 ? 18.224 -13.220 18.440 1.00 71.50 199 LYS A N 1
ATOM 1533 C CA . LYS A 1 199 ? 18.787 -14.215 17.524 1.00 71.50 199 LYS A CA 1
ATOM 1534 C C . LYS A 1 199 ? 18.094 -14.110 16.173 1.00 71.50 199 LYS A C 1
ATOM 1536 O O . LYS A 1 199 ? 16.896 -14.372 16.058 1.00 71.50 199 LYS A O 1
ATOM 1541 N N . ILE A 1 200 ? 18.862 -13.712 15.165 1.00 75.88 200 ILE A N 1
ATOM 1542 C CA . ILE A 1 200 ? 18.398 -13.576 13.785 1.00 75.88 200 ILE A CA 1
ATOM 1543 C C . ILE A 1 200 ? 19.005 -14.718 12.981 1.00 75.88 200 ILE A C 1
ATOM 1545 O O . ILE A 1 200 ? 20.225 -14.854 12.951 1.00 75.88 200 ILE A O 1
ATOM 1549 N N . ASP A 1 201 ? 18.154 -15.514 12.348 1.00 76.94 201 ASP A N 1
ATOM 1550 C CA . ASP A 1 201 ? 18.560 -16.579 11.438 1.00 76.94 201 ASP A CA 1
ATOM 1551 C C . ASP A 1 201 ? 18.183 -16.177 10.012 1.00 76.94 201 ASP A C 1
ATOM 1553 O O . ASP A 1 201 ? 17.049 -15.757 9.773 1.00 76.94 201 ASP A O 1
ATOM 1557 N N . ILE A 1 202 ? 19.134 -16.214 9.080 1.00 77.12 202 ILE A N 1
ATOM 1558 C CA . ILE A 1 202 ? 18.951 -15.708 7.714 1.00 77.12 202 ILE A CA 1
ATOM 1559 C C . ILE A 1 202 ? 19.277 -16.825 6.736 1.00 77.12 202 ILE A C 1
ATOM 1561 O O . ILE A 1 202 ? 20.440 -17.162 6.539 1.00 77.12 202 ILE A O 1
ATOM 1565 N N . ASP A 1 203 ? 18.244 -17.324 6.069 1.00 78.94 203 ASP A N 1
ATOM 1566 C CA . ASP A 1 203 ? 18.368 -18.369 5.061 1.00 78.94 203 ASP A CA 1
ATOM 1567 C C . ASP A 1 203 ? 18.076 -17.825 3.668 1.00 78.94 203 ASP A C 1
ATOM 1569 O O . ASP A 1 203 ? 17.114 -17.087 3.452 1.00 78.94 203 ASP A O 1
ATOM 1573 N N . GLU A 1 204 ? 18.846 -18.250 2.677 1.00 72.81 204 GLU A N 1
ATOM 1574 C CA . GLU A 1 204 ? 18.483 -18.033 1.280 1.00 72.81 204 GLU A CA 1
ATOM 1575 C C . GLU A 1 204 ? 17.558 -19.158 0.796 1.00 72.81 204 GLU A C 1
ATOM 1577 O O . GLU A 1 204 ? 17.757 -20.330 1.121 1.00 72.81 204 GLU A O 1
ATOM 1582 N N . THR A 1 205 ? 16.518 -18.828 0.029 1.00 66.75 205 THR A N 1
ATOM 1583 C CA . THR A 1 205 ? 15.660 -19.858 -0.563 1.00 66.75 205 THR A CA 1
ATOM 1584 C C . THR A 1 205 ? 16.406 -20.594 -1.683 1.00 66.75 205 THR A C 1
ATOM 1586 O O . THR A 1 205 ? 17.177 -19.986 -2.423 1.00 66.75 205 THR A O 1
ATOM 1589 N N . PRO A 1 206 ? 16.186 -21.912 -1.859 1.00 64.25 206 PRO A N 1
ATOM 1590 C CA . PRO A 1 206 ? 16.946 -22.716 -2.824 1.00 64.25 206 PRO A CA 1
ATOM 1591 C C . PRO A 1 206 ? 16.542 -22.460 -4.285 1.00 64.25 206 PRO A C 1
ATOM 1593 O O . PRO A 1 206 ? 17.034 -23.126 -5.192 1.00 64.25 206 PRO A O 1
ATOM 1596 N N . PHE A 1 207 ? 15.611 -21.535 -4.522 1.00 55.28 207 PHE A N 1
ATOM 1597 C CA . PHE A 1 207 ? 15.083 -21.202 -5.836 1.00 55.28 207 PHE A CA 1
ATOM 1598 C C . PHE A 1 207 ? 15.096 -19.688 -6.045 1.00 55.28 207 PHE A C 1
ATOM 1600 O O . PHE A 1 207 ? 15.032 -18.905 -5.100 1.00 55.28 207 PHE A O 1
ATOM 1607 N N . TYR A 1 208 ? 15.137 -19.280 -7.309 1.00 60.91 208 TYR A N 1
ATOM 1608 C CA . TYR A 1 208 ? 15.065 -17.881 -7.709 1.00 60.91 208 TYR A CA 1
ATOM 1609 C C . TYR A 1 208 ? 13.977 -17.693 -8.763 1.00 60.91 208 TYR A C 1
ATOM 1611 O O . TYR A 1 208 ? 13.608 -18.623 -9.481 1.00 60.91 208 TYR A O 1
ATOM 1619 N N . ILE A 1 209 ? 13.458 -16.474 -8.853 1.00 62.12 209 ILE A N 1
ATOM 1620 C CA . ILE A 1 209 ? 12.452 -16.103 -9.849 1.00 62.12 209 ILE A CA 1
ATOM 1621 C C . ILE A 1 209 ? 13.169 -15.403 -11.000 1.00 62.12 209 ILE A C 1
ATOM 1623 O O . ILE A 1 209 ? 13.890 -14.436 -10.761 1.00 62.12 209 ILE A O 1
ATOM 1627 N N . LYS A 1 210 ? 12.980 -15.881 -12.235 1.00 66.50 210 LYS A N 1
ATOM 1628 C CA . LYS A 1 210 ? 13.600 -15.309 -13.436 1.00 66.50 210 LYS A CA 1
ATOM 1629 C C . LYS A 1 210 ? 12.562 -14.655 -14.340 1.00 66.50 210 LYS A C 1
ATOM 1631 O O . LYS A 1 210 ? 11.605 -15.316 -14.736 1.00 66.50 210 LYS A O 1
ATOM 1636 N N . THR A 1 211 ? 12.797 -13.409 -14.737 1.00 63.12 211 THR A N 1
ATOM 1637 C CA . THR A 1 211 ? 11.996 -12.732 -15.770 1.00 63.12 211 THR A CA 1
ATOM 1638 C C . THR A 1 211 ? 12.868 -12.434 -16.981 1.00 63.12 211 THR A C 1
ATOM 1640 O O . THR A 1 211 ? 13.949 -11.886 -16.813 1.00 63.12 211 THR A O 1
ATOM 1643 N N . VAL A 1 212 ? 12.412 -12.760 -18.194 1.00 73.06 212 VAL A N 1
ATOM 1644 C CA . VAL A 1 212 ? 13.162 -12.507 -19.439 1.00 73.06 212 VAL A CA 1
ATOM 1645 C C . VAL A 1 212 ? 12.423 -11.480 -20.290 1.00 73.06 212 VAL A C 1
ATOM 1647 O O . VAL A 1 212 ? 11.232 -11.640 -20.554 1.00 73.06 212 VAL A O 1
ATOM 1650 N N . GLN A 1 213 ? 13.125 -10.439 -20.736 1.00 66.00 213 GLN A N 1
ATOM 1651 C CA . GLN A 1 213 ? 12.608 -9.426 -21.653 1.00 66.00 213 GLN A CA 1
ATOM 1652 C C . GLN A 1 213 ? 13.378 -9.429 -22.974 1.00 66.00 213 GLN A C 1
ATOM 1654 O O . GLN A 1 213 ? 14.608 -9.450 -22.992 1.00 66.00 213 GLN A O 1
ATOM 1659 N N . GLN A 1 214 ? 12.630 -9.386 -24.078 1.00 71.50 214 GLN A N 1
ATOM 1660 C CA . GLN A 1 214 ? 13.155 -9.356 -25.443 1.00 71.50 214 GLN A CA 1
ATOM 1661 C C . GLN A 1 214 ? 12.870 -8.007 -26.123 1.00 71.50 214 GLN A C 1
ATOM 1663 O O . GLN A 1 214 ? 11.942 -7.299 -25.718 1.00 71.50 214 GLN A O 1
ATOM 1668 N N . PRO A 1 215 ? 13.625 -7.643 -27.174 1.00 67.00 215 PRO A N 1
ATOM 1669 C CA . PRO A 1 215 ? 13.450 -6.363 -27.842 1.00 67.00 215 PRO A CA 1
ATOM 1670 C C . PRO A 1 215 ? 12.107 -6.206 -28.556 1.00 67.00 215 PRO A C 1
ATOM 1672 O O . PRO A 1 215 ? 11.626 -7.117 -29.226 1.00 67.00 215 PRO A O 1
ATOM 1675 N N . ILE A 1 216 ? 11.546 -4.998 -28.476 1.00 65.44 216 ILE A N 1
ATOM 1676 C CA . ILE A 1 216 ? 10.232 -4.667 -29.051 1.00 65.44 216 ILE A CA 1
ATOM 1677 C C . ILE A 1 216 ? 10.310 -4.445 -30.577 1.00 65.44 216 ILE A C 1
ATOM 1679 O O . ILE A 1 216 ? 9.368 -4.769 -31.299 1.00 65.44 216 ILE A O 1
ATOM 1683 N N . ALA A 1 217 ? 11.426 -3.914 -31.092 1.00 64.00 217 ALA A N 1
ATOM 1684 C CA . ALA A 1 217 ? 11.636 -3.677 -32.524 1.00 64.00 217 ALA A CA 1
ATOM 1685 C C . ALA A 1 217 ? 12.427 -4.821 -33.177 1.00 64.00 217 ALA A C 1
ATOM 1687 O O . ALA A 1 217 ? 13.186 -5.521 -32.515 1.00 64.00 217 ALA A O 1
ATOM 1688 N N . ARG A 1 218 ? 12.287 -5.001 -34.498 1.00 69.50 218 ARG A N 1
ATOM 1689 C CA . ARG A 1 218 ? 13.024 -6.024 -35.265 1.00 69.50 218 ARG A CA 1
ATOM 1690 C C . ARG A 1 218 ? 14.133 -5.394 -36.106 1.00 69.50 218 ARG A C 1
ATOM 1692 O O . ARG A 1 218 ? 13.933 -4.346 -36.715 1.00 69.50 218 ARG A O 1
ATOM 1699 N N . TYR A 1 219 ? 15.275 -6.073 -36.208 1.00 68.38 219 TYR A N 1
ATOM 1700 C CA . TYR A 1 219 ? 16.491 -5.574 -36.874 1.00 68.38 219 TYR A CA 1
ATOM 1701 C C . TYR A 1 219 ? 16.254 -5.115 -38.329 1.00 68.38 219 TYR A C 1
ATOM 1703 O O . TYR A 1 219 ? 16.760 -4.080 -38.759 1.00 68.38 219 TYR A O 1
ATOM 1711 N N . ALA A 1 220 ? 15.404 -5.836 -39.067 1.00 71.12 220 ALA A N 1
ATOM 1712 C CA . ALA A 1 220 ? 15.053 -5.512 -40.451 1.00 71.12 220 ALA A CA 1
ATOM 1713 C C . ALA A 1 220 ? 14.372 -4.137 -40.610 1.00 71.12 220 ALA A C 1
ATOM 1715 O O . ALA A 1 220 ? 14.628 -3.432 -41.584 1.00 71.12 220 ALA A O 1
ATOM 1716 N N . GLN A 1 221 ? 13.542 -3.721 -39.646 1.00 71.25 221 GLN A N 1
ATOM 1717 C CA . GLN A 1 221 ? 12.860 -2.421 -39.703 1.00 71.25 221 GLN A CA 1
ATOM 1718 C C . GLN A 1 221 ? 13.829 -1.249 -39.513 1.00 71.25 221 GLN A C 1
ATOM 1720 O O . GLN A 1 221 ? 13.618 -0.179 -40.085 1.00 71.25 221 GLN A O 1
ATOM 1725 N N . ILE A 1 222 ? 14.895 -1.455 -38.736 1.00 74.88 222 ILE A N 1
ATOM 1726 C CA . ILE A 1 222 ? 15.915 -0.435 -38.479 1.00 74.88 222 ILE A CA 1
ATOM 1727 C C . ILE A 1 222 ? 16.751 -0.209 -39.742 1.00 74.88 222 ILE A C 1
ATOM 1729 O O . ILE A 1 222 ? 16.877 0.927 -40.187 1.00 74.88 222 ILE A O 1
ATOM 1733 N N . ILE A 1 223 ? 17.245 -1.283 -40.371 1.00 77.75 223 ILE A N 1
ATOM 1734 C CA . ILE A 1 223 ? 18.052 -1.195 -41.602 1.00 77.75 223 ILE A CA 1
ATOM 1735 C C . ILE A 1 223 ? 17.285 -0.472 -42.709 1.00 77.75 223 ILE A C 1
ATOM 1737 O O . ILE A 1 223 ? 17.824 0.430 -43.351 1.00 77.75 223 ILE A O 1
ATOM 1741 N N . PHE A 1 224 ? 16.021 -0.847 -42.911 1.00 82.12 224 PHE A N 1
ATOM 1742 C CA . PHE A 1 224 ? 15.202 -0.269 -43.969 1.00 82.12 224 PHE A CA 1
ATOM 1743 C C . PHE A 1 224 ? 15.044 1.248 -43.809 1.00 82.12 224 PHE A C 1
ATOM 1745 O O . PHE A 1 224 ? 15.216 1.993 -44.771 1.00 82.12 224 PHE A O 1
ATOM 1752 N N . ARG A 1 225 ? 14.785 1.723 -42.584 1.00 79.69 225 ARG A N 1
ATOM 1753 C CA . ARG A 1 225 ? 14.680 3.162 -42.305 1.00 79.69 225 ARG A CA 1
ATOM 1754 C C . ARG A 1 225 ? 15.998 3.901 -42.520 1.00 79.69 225 ARG A C 1
ATOM 1756 O O . ARG A 1 225 ? 15.973 5.008 -43.049 1.00 79.69 225 ARG A O 1
ATOM 1763 N N . THR A 1 226 ? 17.127 3.301 -42.146 1.00 84.38 226 THR A N 1
ATOM 1764 C CA . THR A 1 226 ? 18.443 3.930 -42.315 1.00 84.38 226 THR A CA 1
ATOM 1765 C C . THR A 1 226 ? 18.804 4.095 -43.786 1.00 84.38 226 THR A C 1
ATOM 1767 O O . THR A 1 226 ? 19.187 5.187 -44.187 1.00 84.38 226 THR A O 1
ATOM 1770 N N . ILE A 1 227 ? 18.620 3.052 -44.603 1.00 89.75 227 ILE A N 1
ATOM 1771 C CA . ILE A 1 227 ? 18.900 3.117 -46.047 1.00 89.75 227 ILE A CA 1
ATOM 1772 C C . ILE A 1 227 ? 18.052 4.205 -46.705 1.00 89.75 227 ILE A C 1
ATOM 1774 O O . ILE A 1 227 ? 18.570 5.024 -47.461 1.00 89.75 227 ILE A O 1
ATOM 1778 N N . LEU A 1 228 ? 16.758 4.238 -46.379 1.00 88.19 228 LEU A N 1
ATOM 1779 C CA . LEU A 1 228 ? 15.826 5.199 -46.956 1.00 88.19 228 LEU A CA 1
ATOM 1780 C C . LEU A 1 228 ? 16.224 6.641 -46.607 1.00 88.19 228 LEU A C 1
ATOM 1782 O O . LEU A 1 228 ? 16.200 7.511 -47.469 1.00 88.19 228 LEU A O 1
ATOM 1786 N N . PHE A 1 229 ? 16.681 6.879 -45.378 1.00 88.19 229 PHE A N 1
ATOM 1787 C CA . PHE A 1 229 ? 17.199 8.180 -44.961 1.00 88.19 229 PHE A CA 1
ATOM 1788 C C . PHE A 1 229 ? 18.498 8.568 -45.688 1.00 88.19 229 PHE A C 1
ATOM 1790 O O . PHE A 1 229 ? 18.629 9.698 -46.154 1.00 88.19 229 PHE A O 1
ATOM 1797 N N . THR A 1 230 ? 19.450 7.641 -45.832 1.00 90.25 230 THR A N 1
ATOM 1798 C CA . THR A 1 230 ? 20.726 7.913 -46.515 1.00 90.25 230 THR A CA 1
ATOM 1799 C C . THR A 1 230 ? 20.527 8.276 -47.984 1.00 90.25 230 THR A C 1
ATOM 1801 O O . THR A 1 230 ? 21.176 9.199 -48.474 1.00 90.25 230 THR A O 1
ATOM 1804 N N . ILE A 1 231 ? 19.613 7.585 -48.671 1.00 93.06 231 ILE A N 1
ATOM 1805 C CA . ILE A 1 231 ? 19.269 7.882 -50.067 1.00 93.06 231 ILE A CA 1
ATOM 1806 C C . ILE A 1 231 ? 18.725 9.308 -50.184 1.00 93.06 231 ILE A C 1
ATOM 1808 O O . ILE A 1 231 ? 19.223 10.080 -50.997 1.00 93.06 231 ILE A O 1
ATOM 1812 N N . VAL A 1 232 ? 17.788 9.691 -49.311 1.00 89.94 232 VAL A N 1
ATOM 1813 C CA . VAL A 1 232 ? 17.208 11.044 -49.308 1.00 89.94 232 VAL A CA 1
ATOM 1814 C C . VAL A 1 232 ? 18.280 12.117 -49.090 1.00 89.94 232 VAL A C 1
ATOM 1816 O O . VAL A 1 232 ? 18.281 13.138 -49.773 1.00 89.94 232 VAL A O 1
ATOM 1819 N N . CYS A 1 233 ? 19.235 11.899 -48.183 1.00 88.94 233 CYS A N 1
ATOM 1820 C CA . CYS A 1 233 ? 20.327 12.852 -47.978 1.00 88.94 233 CYS A CA 1
ATOM 1821 C C . CYS A 1 233 ? 21.231 12.989 -49.212 1.00 88.94 233 CYS A C 1
ATOM 1823 O O . CYS A 1 233 ? 21.588 14.109 -49.575 1.00 88.94 233 CYS A O 1
ATOM 1825 N N . LEU A 1 234 ? 21.597 11.879 -49.860 1.00 91.88 234 LEU A N 1
ATOM 1826 C CA . LEU A 1 234 ? 22.420 11.907 -51.074 1.00 91.88 234 LEU A CA 1
ATOM 1827 C C . LEU A 1 234 ? 21.718 12.629 -52.225 1.00 91.88 234 LEU A C 1
ATOM 1829 O O . LEU A 1 234 ? 22.361 13.405 -52.928 1.00 91.88 234 LEU A O 1
ATOM 1833 N N . GLU A 1 235 ? 20.411 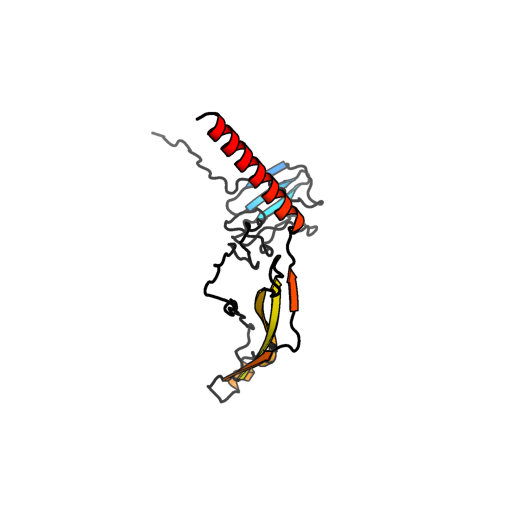12.424 -52.383 1.00 91.81 235 GLU A N 1
ATOM 1834 C CA . GLU A 1 235 ? 19.617 13.150 -53.375 1.00 91.81 235 GLU A CA 1
ATOM 1835 C C . GLU A 1 235 ? 19.643 14.658 -53.114 1.00 91.81 235 GLU A C 1
ATOM 1837 O O . GLU A 1 235 ? 19.902 15.434 -54.032 1.00 91.81 235 GLU A O 1
ATOM 1842 N N . ILE A 1 236 ? 19.471 15.086 -51.860 1.00 89.88 236 ILE A N 1
ATOM 1843 C CA . ILE A 1 236 ? 19.525 16.509 -51.494 1.00 89.88 236 ILE A CA 1
ATOM 1844 C C . ILE A 1 236 ? 20.904 17.107 -51.804 1.00 89.88 236 ILE A C 1
ATOM 1846 O O . ILE A 1 236 ? 20.985 18.175 -52.411 1.00 89.88 236 ILE A O 1
ATOM 1850 N N . PHE A 1 237 ? 21.995 16.429 -51.437 1.00 89.75 237 PHE A N 1
ATOM 1851 C CA . PHE A 1 237 ? 23.348 16.914 -51.731 1.00 89.75 237 PHE A CA 1
ATOM 1852 C C . PHE A 1 237 ? 23.645 16.962 -53.233 1.00 89.75 237 PHE A C 1
ATOM 1854 O O . PHE A 1 237 ? 24.258 17.922 -53.696 1.00 89.75 237 PHE A O 1
ATOM 1861 N N . GLY A 1 238 ? 23.187 15.967 -53.997 1.00 89.50 238 GLY A N 1
ATOM 1862 C CA . GLY A 1 238 ? 23.317 15.960 -55.454 1.00 89.50 238 GLY A CA 1
ATOM 1863 C C . GLY A 1 238 ? 22.587 17.134 -56.105 1.00 89.50 238 GLY A C 1
ATOM 1864 O O . GLY A 1 238 ? 23.134 17.785 -56.993 1.00 89.50 238 GLY A O 1
ATOM 1865 N N . VAL A 1 239 ? 21.386 17.460 -55.617 1.00 90.38 239 VAL A N 1
ATOM 1866 C CA . VAL A 1 239 ? 20.623 18.626 -56.083 1.00 90.38 239 VAL A CA 1
ATOM 1867 C C . VAL A 1 239 ? 21.343 19.933 -55.747 1.00 90.38 239 VAL A C 1
ATOM 1869 O O . VAL A 1 239 ? 21.443 20.802 -56.606 1.00 90.38 239 VAL A O 1
ATOM 1872 N N . VAL A 1 240 ? 21.892 20.075 -54.537 1.00 90.19 240 VAL A N 1
ATOM 1873 C CA . VAL A 1 240 ? 22.651 21.277 -54.145 1.00 90.19 240 VAL A CA 1
ATOM 1874 C C . VAL A 1 240 ? 23.909 21.450 -55.000 1.00 90.19 240 VAL A C 1
ATOM 1876 O O . VAL A 1 240 ? 24.188 22.558 -55.442 1.00 90.19 240 VAL A O 1
ATOM 1879 N N . PHE A 1 241 ? 24.637 20.368 -55.285 1.00 86.19 241 PHE A N 1
ATOM 1880 C CA . PHE A 1 241 ? 25.846 20.420 -56.112 1.00 86.19 241 PHE A CA 1
ATOM 1881 C C . PHE A 1 241 ? 25.557 20.785 -57.575 1.00 86.19 241 PHE A C 1
ATOM 1883 O O . PHE A 1 241 ? 26.381 21.417 -58.217 1.00 86.19 241 PHE A O 1
ATOM 1890 N N . LEU A 1 242 ? 24.391 20.405 -58.107 1.00 86.31 242 LEU A N 1
ATOM 1891 C CA . LEU A 1 242 ? 23.955 20.791 -59.455 1.00 86.31 242 LEU A CA 1
ATOM 1892 C C . LEU A 1 242 ? 23.499 22.255 -59.556 1.00 86.31 242 LEU A C 1
ATOM 1894 O O . LEU A 1 242 ? 23.417 22.784 -60.663 1.00 86.31 242 LEU A O 1
ATOM 1898 N N . LEU A 1 243 ? 23.147 22.883 -58.431 1.00 81.50 243 LEU A N 1
ATOM 1899 C CA . LEU A 1 243 ? 22.637 24.257 -58.371 1.00 81.50 243 LEU A CA 1
ATOM 1900 C C . LEU A 1 243 ? 23.716 25.306 -58.038 1.00 81.50 243 LEU A C 1
ATOM 1902 O O . LEU A 1 243 ? 23.431 26.499 -58.162 1.00 81.50 243 LEU A O 1
ATOM 1906 N N . CYS A 1 244 ? 24.912 24.886 -57.616 1.00 68.94 244 CYS A N 1
ATOM 1907 C CA . CYS A 1 244 ? 26.086 25.739 -57.390 1.00 68.94 244 CYS A CA 1
ATOM 1908 C C . CYS A 1 244 ? 27.065 25.660 -58.564 1.00 68.94 244 CYS A C 1
ATOM 1910 O O . CYS A 1 244 ? 27.658 26.716 -58.877 1.00 68.94 244 CYS A O 1
#

Foldseek 3Di:
DDDDPPPPPDDPPDDDDPADDDDDPVADPAWDDWDDDPFWIWTAHPVRAIEIQGWDAWQWEFHFDCPVDGPGYTDIDGADWQWTAQGIGNGHTHGADPQWIDPIDRDHHTDHDDDDDDDAEDEPDPDDDDDDDDPQWDFDLEAEKEKEWAKEKEWEDDQDDPDIGIYIYIDIDIPHDPPRTTDHPVVVVPDPDPHRHYDYHYHYDPDYHYHYHYDPDHPVVVVVVVVVVVVVVVVVVVVVVVVD